Protein AF-0000000079466986 (afdb_homodimer)

Sequence (340 aa):
MTLKKHTIPTERCGDVTVFVQGDLVNHDKKAVFLTIHDLGCNHTSFHDFVEHPAMSEIKQRSVFIHVDVPGQEDNAPDLPDGFVFPAMQDLGDAMSTVLDMLDVKFVVGLGEGAGANILARFGLAHPSRVLGLILIHPTSTVAGVMETIKDKVLPLLIPSFFYPAHPRDIMTLKKHTIPTERCGDVTVFVQGDLVNHDKKAVFLTIHDLGCNHTSFHDFVEHPAMSEIKQRSVFIHVDVPGQEDNAPDLPDGFVFPAMQDLGDAMSTVLDMLDVKFVVGLGEGAGANILARFGLAHPSRVLGLILIHPTSTVAGVMETIKDKVLPLLIPSFFYPAHPRDI

pLDDT: mean 82.97, std 21.97, range [21.3, 98.69]

Organism: NCBI:txid69355

Structure (mmCIF, N/CA/C/O backbone):
data_AF-0000000079466986-model_v1
#
loop_
_entity.id
_entity.type
_entity.pdbx_description
1 polymer 'N-myc downstream regulated'
#
loop_
_atom_site.group_PDB
_atom_site.id
_atom_site.type_symbol
_atom_site.label_atom_id
_atom_site.label_alt_id
_atom_site.label_comp_id
_atom_site.label_asym_id
_atom_site.label_entity_id
_atom_site.label_seq_id
_atom_site.pdbx_PDB_ins_code
_atom_site.Cartn_x
_atom_site.Cartn_y
_atom_site.Cartn_z
_atom_site.occupancy
_atom_site.B_iso_or_equiv
_atom_site.auth_seq_id
_atom_site.auth_comp_id
_atom_site.auth_asym_id
_atom_site.auth_atom_id
_atom_site.pdbx_PDB_model_num
ATOM 1 N N . MET A 1 1 ? 14.922 21.188 7.07 1 65.5 1 MET A N 1
ATOM 2 C CA . MET A 1 1 ? 13.906 21.797 6.223 1 65.5 1 MET A CA 1
ATOM 3 C C . MET A 1 1 ? 12.703 22.234 7.047 1 65.5 1 MET A C 1
ATOM 5 O O . MET A 1 1 ? 12.367 21.609 8.047 1 65.5 1 MET A O 1
ATOM 9 N N . THR A 1 2 ? 12.219 23.406 6.742 1 84.5 2 THR A N 1
ATOM 10 C CA . THR A 1 2 ? 11.18 24.062 7.535 1 84.5 2 THR A CA 1
ATOM 11 C C . THR A 1 2 ? 9.828 23.422 7.277 1 84.5 2 THR A C 1
ATOM 13 O O . THR A 1 2 ? 9.516 23.031 6.148 1 84.5 2 THR A O 1
ATOM 16 N N . LEU A 1 3 ? 9.133 23.078 8.312 1 94.69 3 LEU A N 1
ATOM 17 C CA . LEU A 1 3 ? 7.766 22.594 8.25 1 94.69 3 LEU A CA 1
ATOM 18 C C . LEU A 1 3 ? 6.77 23.75 8.281 1 94.69 3 LEU A C 1
ATOM 20 O O . LEU A 1 3 ? 6.863 24.625 9.133 1 94.69 3 LEU A O 1
ATOM 24 N N . LYS A 1 4 ? 5.891 23.828 7.301 1 97.06 4 LYS A N 1
ATOM 25 C CA . LYS A 1 4 ? 4.805 24.812 7.305 1 97.06 4 LYS A CA 1
ATOM 26 C C . LYS A 1 4 ? 3.484 24.172 7.715 1 97.06 4 LYS A C 1
ATOM 28 O O . LYS A 1 4 ? 3.033 23.203 7.086 1 97.06 4 LYS A O 1
ATOM 33 N N . LYS A 1 5 ? 2.92 24.719 8.672 1 97.44 5 LYS A N 1
ATOM 34 C CA . LYS A 1 5 ? 1.684 24.156 9.219 1 97.44 5 LYS A CA 1
ATOM 35 C C . LYS A 1 5 ? 0.466 24.688 8.469 1 97.44 5 LYS A C 1
ATOM 37 O O . LYS A 1 5 ? 0.392 25.875 8.156 1 97.44 5 LYS A O 1
ATOM 42 N N . HIS A 1 6 ? -0.488 23.844 8.156 1 97.5 6 HIS A N 1
ATOM 43 C CA . HIS A 1 6 ? -1.804 24.156 7.609 1 97.5 6 HIS A CA 1
ATOM 44 C C . HIS A 1 6 ? -2.91 23.484 8.414 1 97.5 6 HIS A C 1
ATOM 46 O O . HIS A 1 6 ? -2.744 22.359 8.883 1 97.5 6 HIS A O 1
ATOM 52 N N . THR A 1 7 ? -3.951 24.094 8.633 1 97.38 7 THR A N 1
ATOM 53 C CA . THR A 1 7 ? -5.18 23.531 9.18 1 97.38 7 THR A CA 1
ATOM 54 C C . THR A 1 7 ? -6.277 23.5 8.125 1 97.38 7 THR A C 1
ATOM 56 O O . THR A 1 7 ? -6.688 24.547 7.613 1 97.38 7 THR A O 1
ATOM 59 N N . ILE A 1 8 ? -6.742 22.328 7.789 1 97.94 8 ILE A N 1
ATOM 60 C CA . ILE A 1 8 ? -7.645 22.125 6.66 1 97.94 8 ILE A CA 1
ATOM 61 C C . ILE A 1 8 ? -9 21.641 7.164 1 97.94 8 ILE A C 1
ATOM 63 O O . ILE A 1 8 ? -9.102 20.562 7.758 1 97.94 8 ILE A O 1
ATOM 67 N N . PRO A 1 9 ? -10.078 22.422 6.922 1 97.19 9 PRO A N 1
ATOM 68 C CA . PRO A 1 9 ? -11.406 21.938 7.297 1 97.19 9 PRO A CA 1
ATOM 69 C C . PRO A 1 9 ? -11.883 20.781 6.418 1 97.19 9 PRO A C 1
ATOM 71 O O . PRO A 1 9 ? -11.695 20.812 5.199 1 97.19 9 PRO A O 1
ATOM 74 N N . THR A 1 10 ? -12.344 19.734 6.973 1 96.62 10 THR A N 1
ATOM 75 C CA . THR A 1 10 ? -12.922 18.609 6.238 1 96.62 10 THR A CA 1
ATOM 76 C C . THR A 1 10 ? -14.375 18.375 6.648 1 96.62 10 THR A C 1
ATOM 78 O O . THR A 1 10 ? -14.805 18.844 7.707 1 96.62 10 THR A O 1
ATOM 81 N N . GLU A 1 11 ? -15.109 17.781 5.805 1 92.56 11 GLU A N 1
ATOM 82 C CA . GLU A 1 11 ? -16.547 17.641 5.988 1 92.56 11 GLU A CA 1
ATOM 83 C C . GLU A 1 11 ? -16.875 16.703 7.148 1 92.56 11 GLU A C 1
ATOM 85 O O . GLU A 1 11 ? -17.719 17.016 7.988 1 92.56 11 GLU A O 1
ATOM 90 N N . ARG A 1 12 ? -16.172 15.625 7.277 1 93.31 12 ARG A N 1
ATOM 91 C CA . ARG A 1 12 ? -16.609 14.586 8.203 1 93.31 12 ARG A CA 1
ATOM 92 C C . ARG A 1 12 ? -15.57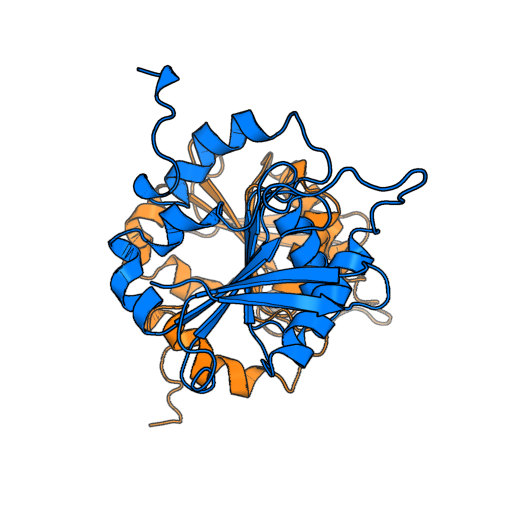8 14.375 9.312 1 93.31 12 ARG A C 1
ATOM 94 O O . ARG A 1 12 ? -15.836 13.648 10.273 1 93.31 12 ARG A O 1
ATOM 101 N N . CYS A 1 13 ? -14.43 14.984 9.258 1 94.25 13 CYS A N 1
ATOM 102 C CA . CYS A 1 13 ? -13.375 14.703 10.227 1 94.25 13 CYS A CA 1
ATOM 103 C C . CYS A 1 13 ? -12.969 15.961 10.977 1 94.25 13 CYS A C 1
ATOM 105 O O . CYS A 1 13 ? -12.008 15.953 11.75 1 94.25 13 CYS A O 1
ATOM 107 N N . GLY A 1 14 ? -13.703 17.062 10.773 1 91.94 14 GLY A N 1
ATOM 108 C CA . GLY A 1 14 ? -13.281 18.328 11.367 1 91.94 14 GLY A CA 1
ATOM 109 C C . GLY A 1 14 ? -12 18.875 10.758 1 91.94 14 GLY A C 1
ATOM 110 O O . GLY A 1 14 ? -11.695 18.609 9.594 1 91.94 14 GLY A O 1
ATOM 111 N N . ASP A 1 15 ? -11.281 19.656 11.562 1 93.94 15 ASP A N 1
ATOM 112 C CA . ASP A 1 15 ? -10.031 20.234 11.086 1 93.94 15 ASP A CA 1
ATOM 113 C C . ASP A 1 15 ? -8.906 19.188 11.109 1 93.94 15 ASP A C 1
ATOM 115 O O . ASP A 1 15 ? -8.719 18.5 12.117 1 93.94 15 ASP A O 1
ATOM 119 N N . VAL A 1 16 ? -8.234 19.109 9.984 1 96.56 16 VAL A N 1
ATOM 120 C CA . VAL A 1 16 ? -7.059 18.25 9.891 1 96.56 16 VAL A CA 1
ATOM 121 C C . VAL A 1 16 ? -5.797 19.109 9.797 1 96.56 16 VAL A C 1
ATOM 123 O O . VAL A 1 16 ? -5.695 19.969 8.93 1 96.56 16 VAL A O 1
ATOM 126 N N . THR A 1 17 ? -4.922 18.844 10.703 1 97.62 17 THR A N 1
ATOM 127 C CA . THR A 1 17 ? -3.65 19.562 10.68 1 97.62 17 THR A CA 1
ATOM 128 C C . THR A 1 17 ? -2.635 18.828 9.805 1 97.62 17 THR A C 1
ATOM 130 O O . THR A 1 17 ? -2.486 17.609 9.906 1 97.62 17 THR A O 1
ATOM 133 N N . VAL A 1 18 ? -1.977 19.562 8.898 1 98.38 18 VAL A N 1
ATOM 134 C CA . VAL A 1 18 ? -0.916 18.984 8.086 1 98.38 18 VAL A CA 1
ATOM 135 C C . VAL A 1 18 ? 0.324 19.875 8.141 1 98.38 18 VAL A C 1
ATOM 137 O O . VAL A 1 18 ? 0.22 21.078 8.367 1 98.38 18 VAL A O 1
ATOM 140 N N . PHE A 1 19 ? 1.467 19.297 8.023 1 98.44 19 PHE A N 1
ATOM 141 C CA . PHE A 1 19 ? 2.756 19.969 7.934 1 98.44 19 PHE A CA 1
ATOM 142 C C . PHE A 1 19 ? 3.43 19.672 6.598 1 98.44 19 PHE A C 1
ATOM 144 O O . PHE A 1 19 ? 3.633 18.516 6.238 1 98.44 19 PHE A O 1
ATOM 151 N N . VAL A 1 20 ? 3.723 20.703 5.875 1 98.12 20 VAL A N 1
ATOM 152 C CA . VAL A 1 20 ? 4.348 20.578 4.562 1 98.12 20 VAL A CA 1
ATOM 153 C C . VAL A 1 20 ? 5.852 20.797 4.68 1 98.12 20 VAL A C 1
ATOM 155 O O . VAL A 1 20 ? 6.293 21.797 5.242 1 98.12 20 VAL A O 1
ATOM 158 N N . GLN A 1 21 ? 6.562 19.906 4.234 1 97.38 21 GLN A N 1
ATOM 159 C CA . GLN A 1 21 ? 8.016 19.953 4.148 1 97.38 21 GLN A CA 1
ATOM 160 C C . GLN A 1 21 ? 8.484 20 2.697 1 97.38 21 GLN A C 1
ATOM 162 O O . GLN A 1 21 ? 8.32 19.031 1.96 1 97.38 21 GLN A O 1
ATOM 167 N N . GLY A 1 22 ? 9.062 21.125 2.256 1 95.69 22 GLY A N 1
ATOM 168 C CA . GLY A 1 22 ? 9.484 21.297 0.876 1 95.69 22 GLY A CA 1
ATOM 169 C C . GLY A 1 22 ? 8.742 22.422 0.167 1 95.69 22 GLY A C 1
ATOM 170 O O . GLY A 1 22 ? 7.977 23.156 0.79 1 95.69 22 GLY A O 1
ATOM 171 N N . ASP A 1 23 ? 8.984 22.594 -1.121 1 93.81 23 ASP A N 1
ATOM 172 C CA . ASP A 1 23 ? 8.453 23.703 -1.924 1 93.81 23 ASP A CA 1
ATOM 173 C C . ASP A 1 23 ? 7.145 23.297 -2.602 1 93.81 23 ASP A C 1
ATOM 175 O O . ASP A 1 23 ? 7.145 22.828 -3.742 1 93.81 23 ASP A O 1
ATOM 179 N N . LEU A 1 24 ? 6.066 23.594 -1.915 1 94.5 24 LEU A N 1
ATOM 180 C CA . LEU A 1 24 ? 4.742 23.219 -2.396 1 94.5 24 LEU A CA 1
ATOM 181 C C . LEU A 1 24 ? 4.34 24.062 -3.604 1 94.5 24 LEU A C 1
ATOM 183 O O . LEU A 1 24 ? 3.566 23.609 -4.449 1 94.5 24 LEU A O 1
ATOM 187 N N . VAL A 1 25 ? 4.844 25.219 -3.729 1 91.69 25 VAL A N 1
ATOM 188 C CA . VAL A 1 25 ? 4.504 26.141 -4.812 1 91.69 25 VAL A CA 1
ATOM 189 C C . VAL A 1 25 ? 4.938 25.531 -6.148 1 91.69 25 VAL A C 1
ATOM 191 O O . VAL A 1 25 ? 4.203 25.609 -7.137 1 91.69 25 VAL A O 1
ATOM 194 N N . ASN A 1 26 ? 6.121 24.891 -6.23 1 91.19 26 ASN A N 1
ATOM 195 C CA . ASN A 1 26 ? 6.633 24.266 -7.441 1 91.19 26 ASN A CA 1
ATOM 196 C C . ASN A 1 26 ? 6.488 22.734 -7.398 1 91.19 26 ASN A C 1
ATOM 198 O O . ASN A 1 26 ? 7.383 22.016 -7.84 1 91.19 26 ASN A O 1
ATOM 202 N N . HIS A 1 27 ? 5.379 22.297 -6.77 1 87.94 27 HIS A N 1
ATOM 203 C CA . HIS A 1 27 ? 5.223 20.859 -6.555 1 87.94 27 HIS A CA 1
ATOM 204 C C . HIS A 1 27 ? 5.012 20.125 -7.875 1 87.94 27 HIS A C 1
ATOM 206 O O . HIS A 1 27 ? 5.18 18.906 -7.941 1 87.94 27 HIS A O 1
ATOM 212 N N . ASP A 1 28 ? 4.633 20.828 -8.953 1 85 28 ASP A N 1
ATOM 213 C CA . ASP A 1 28 ? 4.34 20.203 -10.234 1 85 28 ASP A CA 1
ATOM 214 C C . ASP A 1 28 ? 5.586 19.531 -10.82 1 85 28 ASP A C 1
ATOM 216 O O . ASP A 1 28 ? 5.488 18.672 -11.703 1 85 28 ASP A O 1
ATOM 220 N N . LYS A 1 29 ? 6.75 19.906 -10.312 1 84.62 29 LYS A N 1
ATOM 221 C CA . LYS A 1 29 ? 8.016 19.359 -10.797 1 84.62 29 LYS A CA 1
ATOM 222 C C . LYS A 1 29 ? 8.625 18.406 -9.781 1 84.62 29 LYS A C 1
ATOM 224 O O . LYS A 1 29 ? 9.789 18.016 -9.914 1 84.62 29 LYS A O 1
ATOM 229 N N . LYS A 1 30 ? 7.828 18.125 -8.773 1 89.94 30 LYS A N 1
ATOM 230 C CA . LYS A 1 30 ? 8.359 17.344 -7.652 1 89.94 30 LYS A CA 1
ATOM 231 C C . LYS A 1 30 ? 7.457 16.156 -7.324 1 89.94 30 LYS A C 1
ATOM 233 O O . LYS A 1 30 ? 6.277 16.156 -7.68 1 89.94 30 LYS A O 1
ATOM 238 N N . ALA A 1 31 ? 8.109 15.219 -6.766 1 91.44 31 ALA A N 1
ATOM 239 C CA . ALA A 1 31 ? 7.305 14.148 -6.172 1 91.44 31 ALA A CA 1
ATOM 240 C C . ALA A 1 31 ? 6.66 14.609 -4.867 1 91.44 31 ALA A C 1
ATOM 242 O O . ALA A 1 31 ? 7.316 15.234 -4.027 1 91.44 31 ALA A O 1
ATOM 243 N N . VAL A 1 32 ? 5.367 14.328 -4.758 1 96.81 32 VAL A N 1
ATOM 244 C CA . VAL A 1 32 ? 4.68 14.703 -3.527 1 96.81 32 VAL A CA 1
ATOM 245 C C . VAL A 1 32 ? 4.324 13.453 -2.727 1 96.81 32 VAL A C 1
ATOM 247 O O . VAL A 1 32 ? 3.688 12.539 -3.248 1 96.81 32 VAL A O 1
ATOM 250 N N . PHE A 1 33 ? 4.793 13.43 -1.488 1 97.56 33 PHE A N 1
ATOM 251 C CA . PHE A 1 33 ? 4.512 12.336 -0.57 1 97.56 33 PHE A CA 1
ATOM 252 C C . PHE A 1 33 ? 3.479 12.75 0.47 1 97.56 33 PHE A C 1
ATOM 254 O O . PHE A 1 33 ? 3.531 13.867 0.993 1 97.56 33 PHE A O 1
ATOM 261 N N . LEU A 1 34 ? 2.543 11.891 0.703 1 98.69 34 LEU A N 1
ATOM 262 C CA . LEU A 1 34 ? 1.584 12.023 1.794 1 98.69 34 LEU A CA 1
ATOM 263 C C . LEU A 1 34 ? 1.866 11 2.889 1 98.69 34 LEU A C 1
ATOM 265 O O . LEU A 1 34 ? 1.845 9.789 2.637 1 98.69 34 LEU A O 1
ATOM 269 N N . THR A 1 35 ? 2.195 11.453 4.078 1 98.62 35 THR A N 1
ATOM 270 C CA . THR A 1 35 ? 2.525 10.523 5.152 1 98.62 35 THR A CA 1
ATOM 271 C C . THR A 1 35 ? 1.472 10.578 6.254 1 98.62 35 THR A C 1
ATOM 273 O O . THR A 1 35 ? 0.963 11.648 6.582 1 98.62 35 THR A O 1
ATOM 276 N N . ILE A 1 36 ? 1.082 9.445 6.742 1 98 36 ILE A N 1
ATOM 277 C CA . ILE A 1 36 ? 0.163 9.375 7.871 1 98 36 ILE A CA 1
ATOM 278 C C . ILE A 1 36 ? 0.719 8.422 8.93 1 98 36 ILE A C 1
ATOM 280 O O . ILE A 1 36 ? 1.086 7.281 8.617 1 98 36 ILE A O 1
ATOM 284 N N . HIS A 1 37 ? 0.797 8.867 10.141 1 95.62 37 HIS A N 1
ATOM 285 C CA . HIS A 1 37 ? 1.388 8.188 11.289 1 95.62 37 HIS A CA 1
ATOM 286 C C . HIS A 1 37 ? 0.427 7.16 11.875 1 95.62 37 HIS A C 1
ATOM 288 O O . HIS A 1 37 ? -0.75 7.125 11.508 1 95.62 37 HIS A O 1
ATOM 294 N N . ASP A 1 38 ? 0.92 6.312 12.758 1 93.75 38 ASP A N 1
ATOM 295 C CA . ASP A 1 38 ? 0.123 5.383 13.547 1 93.75 38 ASP A CA 1
ATOM 296 C C . ASP A 1 38 ? -0.555 6.094 14.719 1 93.75 38 ASP A C 1
ATOM 298 O O . ASP A 1 38 ? -0.177 7.215 15.07 1 93.75 38 ASP A O 1
ATOM 302 N N . LEU A 1 39 ? -1.586 5.418 15.312 1 87.88 39 LEU A N 1
ATOM 303 C CA . LEU A 1 39 ? -2.244 6.004 16.469 1 87.88 39 LEU A CA 1
ATOM 304 C C . LEU A 1 39 ? -1.252 6.211 17.609 1 87.88 39 LEU A C 1
ATOM 306 O O . LEU A 1 39 ? -0.389 5.363 17.859 1 87.88 39 LEU A O 1
ATOM 310 N N . GLY A 1 40 ? -1.339 7.289 18.312 1 88.12 40 GLY A N 1
ATOM 311 C CA . GLY A 1 40 ? -0.441 7.629 19.406 1 88.12 40 GLY A CA 1
ATOM 312 C C . GLY A 1 40 ? 0.796 8.383 18.953 1 88.12 40 GLY A C 1
ATOM 313 O O . GLY A 1 40 ? 1.647 8.734 19.766 1 88.12 40 GLY A O 1
ATOM 314 N N . CYS A 1 41 ? 0.956 8.531 17.703 1 92.75 41 CYS A N 1
ATOM 315 C CA . CYS A 1 41 ? 2.039 9.312 17.109 1 92.75 41 CYS A CA 1
ATOM 316 C C . CYS A 1 41 ? 1.501 10.57 16.438 1 92.75 41 CYS A C 1
ATOM 318 O O . CYS A 1 41 ? 0.411 11.039 16.781 1 92.75 41 CYS A O 1
ATOM 320 N N . ASN A 1 42 ? 2.365 11.227 15.695 1 94.69 42 ASN A N 1
ATOM 321 C CA . ASN A 1 42 ? 1.966 12.422 14.969 1 94.69 42 ASN A CA 1
ATOM 322 C C . ASN A 1 42 ? 2.881 12.68 13.773 1 94.69 42 ASN A C 1
ATOM 324 O O . ASN A 1 42 ? 3.562 11.773 13.297 1 94.69 42 ASN A O 1
ATOM 328 N N . HIS A 1 43 ? 2.885 13.906 13.266 1 96.06 43 HIS A N 1
ATOM 329 C CA . HIS A 1 43 ? 3.555 14.266 12.016 1 96.06 43 HIS A CA 1
ATOM 330 C C . HIS A 1 43 ? 5.059 14.031 12.117 1 96.06 43 HIS A C 1
ATOM 332 O O . HIS A 1 43 ? 5.754 14 11.102 1 96.06 43 HIS A O 1
ATOM 338 N N . THR A 1 44 ? 5.582 13.828 13.273 1 95 44 THR A N 1
ATOM 339 C CA . THR A 1 44 ? 7.027 13.695 13.414 1 95 44 THR A CA 1
ATOM 340 C C . THR A 1 44 ? 7.461 12.25 13.203 1 95 44 THR A C 1
ATOM 342 O O . THR A 1 44 ? 8.656 11.953 13.133 1 95 44 THR A O 1
ATOM 345 N N . SER A 1 45 ? 6.504 11.383 13.055 1 93.25 45 SER A N 1
ATOM 346 C CA . SER A 1 45 ? 6.777 9.953 12.992 1 93.25 45 SER A CA 1
ATOM 347 C C . SER A 1 45 ? 7.742 9.617 11.859 1 93.25 45 SER A C 1
ATOM 349 O O . SER A 1 45 ? 8.539 8.688 11.969 1 93.25 45 SER A O 1
ATOM 351 N N . PHE A 1 46 ? 7.691 10.406 10.766 1 94.56 46 PHE A N 1
ATOM 352 C CA . PHE A 1 46 ? 8.5 10.062 9.602 1 94.56 46 PHE A CA 1
ATOM 353 C C . PHE A 1 46 ? 9.688 11.008 9.469 1 94.56 46 PHE A C 1
ATOM 355 O O . PHE A 1 46 ? 10.352 11.039 8.43 1 94.56 46 PHE A O 1
ATOM 362 N N . HIS A 1 47 ? 9.93 11.773 10.484 1 93.81 47 HIS A N 1
ATOM 363 C CA . HIS A 1 47 ? 10.992 12.766 10.445 1 93.81 47 HIS A CA 1
ATOM 364 C C . HIS A 1 47 ? 12.352 12.117 10.211 1 93.81 47 HIS A C 1
ATOM 366 O O . HIS A 1 47 ? 13.094 12.523 9.312 1 93.81 47 HIS A O 1
ATOM 372 N N . ASP A 1 48 ? 12.695 11.117 11.031 1 91.38 48 ASP A N 1
ATOM 373 C CA . ASP A 1 48 ? 14.008 10.477 10.93 1 91.38 48 ASP A CA 1
ATOM 374 C C . ASP A 1 48 ? 14.18 9.805 9.57 1 91.38 48 ASP A C 1
ATOM 376 O O . ASP A 1 48 ? 15.266 9.828 8.992 1 91.38 48 ASP A O 1
ATOM 380 N N . PHE A 1 49 ? 13.109 9.289 9.148 1 91.31 49 PHE A N 1
ATOM 381 C CA . PHE A 1 49 ? 13.141 8.656 7.84 1 91.31 49 PHE A CA 1
ATOM 382 C C . PHE A 1 49 ? 13.453 9.68 6.754 1 91.31 49 PHE A C 1
ATOM 384 O O . PHE A 1 49 ? 14.359 9.484 5.945 1 91.31 49 PHE A O 1
ATOM 391 N N . VAL A 1 50 ? 12.734 10.734 6.695 1 93.69 50 VAL A N 1
ATOM 392 C CA . VAL A 1 50 ? 12.867 11.75 5.664 1 93.69 50 VAL A CA 1
ATOM 393 C C . VAL A 1 50 ? 14.227 12.438 5.785 1 93.69 50 VAL A C 1
ATOM 395 O O . VAL A 1 50 ? 14.844 12.789 4.777 1 93.69 50 VAL A O 1
ATOM 398 N N . GLU A 1 51 ? 14.742 12.531 6.949 1 94.56 51 GLU A N 1
ATOM 399 C CA . GLU A 1 51 ? 15.984 13.266 7.184 1 94.56 51 GLU A CA 1
ATOM 400 C C . GLU A 1 51 ? 17.188 12.344 7.082 1 94.56 51 GLU A C 1
ATOM 402 O O . GLU A 1 51 ? 18.344 12.797 7.172 1 94.56 51 GLU A O 1
ATOM 407 N N . HIS A 1 52 ? 16.969 11.109 6.977 1 92.62 52 HIS A N 1
ATOM 408 C CA . HIS A 1 52 ? 18.078 10.188 6.836 1 92.62 52 HIS A CA 1
ATOM 409 C C . HIS A 1 52 ? 18.969 10.57 5.66 1 92.62 52 HIS A C 1
ATOM 411 O O . HIS A 1 52 ? 18.469 10.953 4.598 1 92.62 52 HIS A O 1
ATOM 417 N N . PRO A 1 53 ? 20.312 10.328 5.762 1 92.25 53 PRO A N 1
ATOM 418 C CA . PRO A 1 53 ? 21.234 10.703 4.684 1 92.25 53 PRO A CA 1
ATOM 419 C C . PRO A 1 53 ? 20.906 10 3.365 1 92.25 53 PRO A C 1
ATOM 421 O O . PRO A 1 53 ? 21.062 10.594 2.295 1 92.25 53 PRO A O 1
ATOM 424 N N . ALA A 1 54 ? 20.453 8.828 3.457 1 87.56 54 ALA A N 1
ATOM 425 C CA . ALA A 1 54 ? 20.125 8.078 2.254 1 87.56 54 ALA A CA 1
ATOM 426 C C . ALA A 1 54 ? 18.969 8.734 1.497 1 87.56 54 ALA A C 1
ATOM 428 O O . ALA A 1 54 ? 18.75 8.453 0.315 1 87.56 54 ALA A O 1
ATOM 429 N N . MET A 1 55 ? 18.219 9.625 2.16 1 91.38 55 MET A N 1
ATOM 430 C CA . MET A 1 55 ? 17.047 10.25 1.565 1 91.38 55 MET A CA 1
ATOM 431 C C . MET A 1 55 ? 17.391 11.633 1.021 1 91.38 55 MET A C 1
ATOM 433 O O . MET A 1 55 ? 16.531 12.312 0.459 1 91.38 55 MET A O 1
ATOM 437 N N . SER A 1 56 ? 18.578 12.016 1.088 1 92.25 56 SER A N 1
ATOM 438 C CA . SER A 1 56 ? 18.969 13.391 0.787 1 92.25 56 SER A CA 1
ATOM 439 C C . SER A 1 56 ? 18.547 13.781 -0.626 1 92.25 56 SER A C 1
ATOM 441 O O . SER A 1 56 ? 17.953 14.844 -0.83 1 92.25 56 SER A O 1
ATOM 443 N N . GLU A 1 57 ? 18.812 12.953 -1.633 1 88.69 57 GLU A N 1
ATOM 444 C CA . GLU A 1 57 ? 18.484 13.273 -3.018 1 88.69 57 GLU A CA 1
ATOM 445 C C . GLU A 1 57 ? 16.969 13.297 -3.234 1 88.69 57 GLU A C 1
ATOM 447 O O . GLU A 1 57 ? 16.438 14.211 -3.871 1 88.69 57 GLU A O 1
ATOM 452 N N . ILE A 1 58 ? 16.312 12.391 -2.701 1 89.25 58 ILE A N 1
ATOM 453 C CA . ILE A 1 58 ? 14.859 12.297 -2.846 1 89.25 58 ILE A CA 1
ATOM 454 C C . ILE A 1 58 ? 14.195 13.484 -2.154 1 89.25 58 ILE A C 1
ATOM 456 O O . ILE A 1 58 ? 13.258 14.078 -2.691 1 89.25 58 ILE A O 1
ATOM 460 N N . LYS A 1 59 ? 14.703 13.727 -1.014 1 92.75 59 LYS A N 1
ATOM 461 C CA . LYS A 1 59 ? 14.133 14.836 -0.245 1 92.75 59 LYS A CA 1
ATOM 462 C C . LYS A 1 59 ? 14.203 16.141 -1.03 1 92.75 59 LYS A C 1
ATOM 464 O O . LYS A 1 59 ? 13.242 16.906 -1.046 1 92.75 59 LYS A O 1
ATOM 469 N N . GLN A 1 60 ? 15.273 16.359 -1.708 1 91.75 60 GLN A N 1
ATOM 470 C CA . GLN A 1 60 ? 15.484 17.594 -2.455 1 91.75 60 GLN A CA 1
ATOM 471 C C . GLN A 1 60 ? 14.516 17.688 -3.635 1 91.75 60 GLN A C 1
ATOM 473 O O . GLN A 1 60 ? 14.141 18.797 -4.051 1 91.75 60 GLN A O 1
ATOM 478 N N . ARG A 1 61 ? 14.055 16.609 -4.102 1 92.75 61 ARG A N 1
ATOM 479 C CA . ARG A 1 61 ? 13.203 16.562 -5.285 1 92.75 61 ARG A CA 1
ATOM 480 C C . ARG A 1 61 ? 11.758 16.234 -4.91 1 92.75 61 ARG A C 1
ATOM 482 O O . ARG A 1 61 ? 10.977 15.812 -5.758 1 92.75 61 ARG A O 1
ATOM 489 N N . SER A 1 62 ? 11.461 16.453 -3.682 1 95.56 62 SER A N 1
ATOM 490 C CA . SER A 1 62 ? 10.133 16.031 -3.223 1 95.56 62 SER A CA 1
ATOM 491 C C . SER A 1 62 ? 9.508 17.078 -2.309 1 95.56 62 SER A C 1
ATOM 493 O O . SER A 1 62 ? 10.203 17.984 -1.833 1 95.56 62 SER A O 1
ATOM 495 N N . VAL A 1 63 ? 8.25 16.969 -2.176 1 96.69 63 VAL A N 1
ATOM 496 C CA . VAL A 1 63 ? 7.469 17.609 -1.126 1 96.69 63 VAL A CA 1
ATOM 497 C C . VAL A 1 63 ? 6.816 16.547 -0.244 1 96.69 63 VAL A C 1
ATOM 499 O O . VAL A 1 63 ? 6.289 15.555 -0.747 1 96.69 63 VAL A O 1
ATOM 502 N N . PHE A 1 64 ? 6.93 16.734 1.036 1 97.88 64 PHE A N 1
ATOM 503 C CA . PHE A 1 64 ? 6.277 15.836 1.983 1 97.88 64 PHE A CA 1
ATOM 504 C C . PHE A 1 64 ? 5.148 16.547 2.717 1 97.88 64 PHE A C 1
ATOM 506 O O . PHE A 1 64 ? 5.355 17.625 3.287 1 97.88 64 PHE A O 1
ATOM 513 N N . ILE A 1 65 ? 3.977 15.961 2.654 1 98.56 65 ILE A N 1
ATOM 514 C CA . ILE A 1 65 ? 2.809 16.406 3.406 1 98.56 65 ILE A CA 1
ATOM 515 C C . ILE A 1 65 ? 2.533 15.438 4.551 1 98.56 65 ILE A C 1
ATOM 517 O O . ILE A 1 65 ? 2.078 14.312 4.328 1 98.56 65 ILE A O 1
ATOM 521 N N . HIS A 1 66 ? 2.844 15.859 5.758 1 98.62 66 HIS A N 1
ATOM 522 C CA . HIS A 1 66 ? 2.66 15.039 6.953 1 98.62 66 HIS A CA 1
ATOM 523 C C . HIS A 1 66 ? 1.334 15.352 7.637 1 98.62 66 HIS A C 1
ATOM 525 O O . HIS A 1 66 ? 1.121 16.484 8.102 1 98.62 66 HIS A O 1
ATOM 531 N N . VAL A 1 67 ? 0.482 14.383 7.742 1 98.62 67 VAL A N 1
ATOM 532 C CA . VAL A 1 67 ? -0.845 14.586 8.312 1 98.62 67 VAL A CA 1
ATOM 533 C C . VAL A 1 67 ? -0.835 14.195 9.797 1 98.62 67 VAL A C 1
ATOM 535 O O . VAL A 1 67 ? -0.254 13.18 10.172 1 98.62 67 VAL A O 1
ATOM 538 N N . ASP A 1 68 ? -1.443 14.992 10.633 1 97.06 68 ASP A N 1
ATOM 539 C CA . ASP A 1 68 ? -1.805 14.578 11.984 1 97.06 68 ASP A CA 1
ATOM 540 C C . ASP A 1 68 ? -3.252 14.094 12.047 1 97.06 68 ASP A C 1
ATOM 542 O O . ASP A 1 68 ? -4.176 14.852 11.742 1 97.06 68 ASP A O 1
ATOM 546 N N . VAL A 1 69 ? -3.424 12.859 12.383 1 92.75 69 VAL A N 1
ATOM 547 C CA . VAL A 1 69 ? -4.77 12.359 12.648 1 92.75 69 VAL A CA 1
ATOM 548 C C . VAL A 1 69 ? -5.418 13.18 13.758 1 92.75 69 VAL A C 1
ATOM 550 O O . VAL A 1 69 ? -4.773 13.516 14.75 1 92.75 69 VAL A O 1
ATOM 553 N N . PRO A 1 70 ? -6.727 13.508 13.625 1 90.81 70 PRO A N 1
ATOM 554 C CA . PRO A 1 70 ? -7.395 14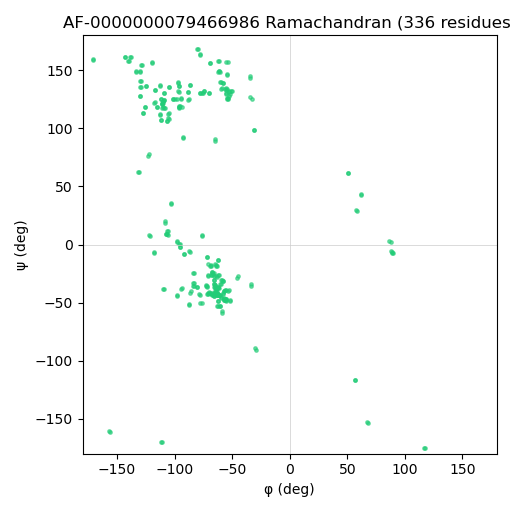.344 14.625 1 90.81 70 PRO A CA 1
ATOM 555 C C . PRO A 1 70 ? -7.191 13.836 16.047 1 90.81 70 PRO A C 1
ATOM 557 O O . PRO A 1 70 ? -7.363 12.648 16.312 1 90.81 70 PRO A O 1
ATOM 560 N N . GLY A 1 71 ? -6.836 14.758 16.906 1 88 71 GLY A N 1
ATOM 561 C CA . GLY A 1 71 ? -6.617 14.422 18.312 1 88 71 GLY A CA 1
ATOM 562 C C . GLY A 1 71 ? -5.195 13.992 18.609 1 88 71 GLY A C 1
ATOM 563 O O . GLY A 1 71 ? -4.824 13.82 19.766 1 88 71 GLY A O 1
ATOM 564 N N . GLN A 1 72 ? -4.395 13.828 17.516 1 89.31 72 GLN A N 1
ATOM 565 C CA . GLN A 1 72 ? -3.025 13.352 17.703 1 89.31 72 GLN A CA 1
ATOM 566 C C . GLN A 1 72 ? -2.02 14.484 17.5 1 89.31 72 GLN A C 1
ATOM 568 O O . GLN A 1 72 ? -0.811 14.242 17.453 1 89.31 72 GLN A O 1
ATOM 573 N N . GLU A 1 73 ? -2.453 15.727 17.375 1 90.56 73 GLU A N 1
ATOM 574 C CA . GLU A 1 73 ? -1.592 16.891 17.156 1 90.56 73 GLU A CA 1
ATOM 575 C C . GLU A 1 73 ? -0.769 17.188 18.406 1 90.56 73 GLU A C 1
ATOM 577 O O . GLU A 1 73 ? -1.128 16.781 19.516 1 90.56 73 GLU A O 1
ATOM 582 N N . ASP A 1 74 ? 0.327 17.859 18.125 1 87.69 74 ASP A N 1
ATOM 583 C CA . ASP A 1 74 ? 1.058 18.391 19.266 1 87.69 74 ASP A CA 1
ATOM 584 C C . ASP A 1 74 ? 0.146 19.234 20.156 1 87.69 74 ASP A C 1
ATOM 586 O O . ASP A 1 74 ? -0.555 20.125 19.672 1 87.69 74 ASP A O 1
ATOM 590 N N . ASN A 1 75 ? 0.13 18.859 21.453 1 84.25 75 ASN A N 1
ATOM 591 C CA . ASN A 1 75 ? -0.638 19.609 22.453 1 84.25 75 ASN A CA 1
ATOM 592 C C . ASN A 1 75 ? -2.117 19.656 22.078 1 84.25 75 ASN A C 1
ATOM 594 O O . ASN A 1 75 ? -2.773 20.688 22.297 1 84.25 75 ASN A O 1
ATOM 598 N N . ALA A 1 76 ? -2.477 18.672 21.422 1 81.56 76 ALA A N 1
ATOM 599 C CA . ALA A 1 76 ? -3.898 18.641 21.094 1 81.56 76 ALA A CA 1
ATOM 600 C C . ALA A 1 76 ? -4.758 18.812 22.344 1 81.56 76 ALA A C 1
ATOM 602 O O . ALA A 1 76 ? -4.457 18.25 23.391 1 81.56 76 ALA A O 1
ATOM 603 N N . PRO A 1 77 ? -5.707 19.719 22.203 1 78.69 77 PRO A N 1
ATOM 604 C CA . PRO A 1 77 ? -6.637 19.781 23.328 1 78.69 77 PRO A CA 1
ATOM 605 C C . PRO A 1 77 ? -7.398 18.484 23.547 1 78.69 77 PRO A C 1
ATOM 607 O O . PRO A 1 77 ? -7.441 17.625 22.656 1 78.69 77 PRO A O 1
ATOM 610 N N . ASP A 1 78 ? -7.844 18.391 24.781 1 75.56 78 ASP A N 1
ATOM 611 C CA . ASP A 1 78 ? -8.711 17.25 25.047 1 75.56 78 ASP A CA 1
ATOM 612 C C . ASP A 1 78 ? -9.898 17.234 24.078 1 75.56 78 ASP A C 1
ATOM 614 O O . ASP A 1 78 ? -10.438 18.281 23.734 1 75.56 78 ASP A O 1
ATOM 618 N N . LEU A 1 79 ? -10.094 16.062 23.562 1 74.25 79 LEU A N 1
ATOM 619 C CA . LEU A 1 79 ? -11.273 15.938 22.719 1 74.25 79 LEU A CA 1
ATOM 620 C C . LEU A 1 79 ? -12.539 16.281 23.5 1 74.25 79 LEU A C 1
ATOM 622 O O . LEU A 1 79 ? -12.648 15.969 24.688 1 74.25 79 LEU A O 1
ATOM 626 N N . PRO A 1 80 ? -13.422 17.109 22.844 1 75.25 80 PRO A N 1
ATOM 627 C CA . PRO A 1 80 ? -14.664 17.484 23.531 1 75.25 80 PRO A CA 1
ATOM 628 C C . PRO A 1 80 ? -15.469 16.266 23.984 1 75.25 80 PRO A C 1
ATOM 630 O O . PRO A 1 80 ? -15.266 15.164 23.484 1 75.25 80 PRO A O 1
ATOM 633 N N . ASP A 1 81 ? -16.281 16.516 24.969 1 78.44 81 ASP A N 1
ATOM 634 C CA . ASP A 1 81 ? -17.203 15.469 25.406 1 78.44 81 ASP A CA 1
ATOM 635 C C . ASP A 1 81 ? -18.062 14.969 24.234 1 78.44 81 ASP A C 1
ATOM 637 O O . ASP A 1 81 ? -18.578 15.773 23.453 1 78.44 81 ASP A O 1
ATOM 641 N N . GLY A 1 82 ? -18.094 13.703 24.078 1 78.75 82 GLY A N 1
ATOM 642 C CA . GLY A 1 82 ? -18.922 13.125 23.016 1 78.75 82 GLY A CA 1
ATOM 643 C C . GLY A 1 82 ? -18.203 13.023 21.688 1 78.75 82 GLY A C 1
ATOM 644 O O . GLY A 1 82 ? -18.812 12.68 20.672 1 78.75 82 GLY A O 1
ATOM 645 N N . PHE A 1 83 ? -17 13.43 21.781 1 75.5 83 PHE A N 1
ATOM 646 C CA . PHE A 1 83 ? -16.266 13.328 20.531 1 75.5 83 PHE A CA 1
ATOM 647 C C . PHE A 1 83 ? -16.312 11.906 19.984 1 75.5 83 PHE A C 1
ATOM 649 O O . PHE A 1 83 ? -16.078 10.945 20.719 1 75.5 83 PHE A O 1
ATOM 656 N N . VAL A 1 84 ? -16.781 11.906 18.703 1 81.75 84 VAL A N 1
ATOM 657 C CA . VAL A 1 84 ? -16.75 10.617 18.016 1 81.75 84 VAL A CA 1
ATOM 658 C C . VAL A 1 84 ? -15.609 10.602 17 1 81.75 84 VAL A C 1
ATOM 660 O O . VAL A 1 84 ? -15.594 11.414 16.062 1 81.75 84 VAL A O 1
ATOM 663 N N . PHE A 1 85 ? -14.625 9.773 17.266 1 86.56 85 PHE A N 1
ATOM 664 C CA . PHE A 1 85 ? -13.516 9.641 16.328 1 86.56 85 PHE A CA 1
ATOM 665 C C . PHE A 1 85 ? -14.016 9.258 14.945 1 86.56 85 PHE A C 1
ATOM 667 O O . PHE A 1 85 ? -14.883 8.398 14.805 1 86.56 85 PHE A O 1
ATOM 674 N N . PRO A 1 86 ? -13.516 9.914 13.977 1 89.5 86 PRO A N 1
ATOM 675 C CA . PRO A 1 86 ? -14 9.602 12.633 1 89.5 86 PRO A CA 1
ATOM 676 C C . PRO A 1 86 ? -13.734 8.156 12.227 1 89.5 86 PRO A C 1
ATOM 678 O O . PRO A 1 86 ? -12.742 7.562 12.656 1 89.5 86 PRO A O 1
ATOM 681 N N . ALA A 1 87 ? -14.719 7.633 11.359 1 91.69 87 ALA A N 1
ATOM 682 C CA . ALA A 1 87 ? -14.469 6.32 10.766 1 91.69 87 ALA A CA 1
ATOM 683 C C . ALA A 1 87 ? -13.219 6.344 9.891 1 91.69 87 ALA A C 1
ATOM 685 O O . ALA A 1 87 ? -12.891 7.367 9.289 1 91.69 87 ALA A O 1
ATOM 686 N N . MET A 1 88 ? -12.547 5.25 9.812 1 92.88 88 MET A N 1
ATOM 687 C CA . MET A 1 88 ? -11.32 5.148 9.031 1 92.88 88 MET A CA 1
ATOM 688 C C . MET A 1 88 ? -11.562 5.566 7.586 1 92.88 88 MET A C 1
ATOM 690 O O . MET A 1 88 ? -10.711 6.223 6.977 1 92.88 88 MET A O 1
ATOM 694 N N . GLN A 1 89 ? -12.727 5.18 7.027 1 94.94 89 GLN A N 1
ATOM 695 C CA . GLN A 1 89 ? -13.039 5.566 5.656 1 94.94 89 GLN A CA 1
ATOM 696 C C . GLN A 1 89 ? -13.203 7.078 5.535 1 94.94 89 GLN A C 1
ATOM 698 O O . GLN A 1 89 ? -12.82 7.668 4.523 1 94.94 89 GLN A O 1
ATOM 703 N N . ASP A 1 90 ? -13.797 7.73 6.57 1 95.81 90 ASP A N 1
ATOM 704 C CA . ASP A 1 90 ? -13.922 9.18 6.555 1 95.81 90 ASP A CA 1
ATOM 705 C C . ASP A 1 90 ? -12.555 9.859 6.551 1 95.81 90 ASP A C 1
ATOM 707 O O . ASP A 1 90 ? -12.344 10.852 5.859 1 95.81 90 ASP A O 1
ATOM 711 N N . LEU A 1 91 ? -11.68 9.305 7.336 1 96.25 91 LEU A N 1
ATOM 712 C CA . LEU A 1 91 ? -10.312 9.82 7.34 1 96.25 91 LEU A CA 1
ATOM 713 C C . LEU A 1 91 ? -9.656 9.641 5.98 1 96.25 91 LEU A C 1
ATOM 715 O O . LEU A 1 91 ? -8.969 10.531 5.488 1 96.25 91 LEU A O 1
ATOM 719 N N . GLY A 1 92 ? -9.844 8.469 5.332 1 97.62 92 GLY A N 1
ATOM 720 C CA . GLY A 1 92 ? -9.367 8.273 3.975 1 97.62 92 GLY A CA 1
ATOM 721 C C . GLY A 1 92 ? -9.883 9.32 3.002 1 97.62 92 GLY A C 1
ATOM 722 O O . GLY A 1 92 ? -9.109 9.891 2.23 1 97.62 92 GLY A O 1
ATOM 723 N N . ASP A 1 93 ? -11.164 9.57 3.076 1 97.56 93 ASP A N 1
ATOM 724 C CA . ASP A 1 93 ? -11.797 10.539 2.188 1 97.56 93 ASP A CA 1
ATOM 725 C C . ASP A 1 93 ? -11.289 11.953 2.459 1 97.56 93 ASP A C 1
ATOM 727 O O . ASP A 1 93 ? -11.18 12.766 1.54 1 97.56 93 ASP A O 1
ATOM 731 N N . ALA A 1 94 ? -11 12.242 3.68 1 98.31 94 ALA A N 1
ATOM 732 C CA . ALA A 1 94 ? -10.508 13.562 4.055 1 98.31 94 ALA A CA 1
ATOM 733 C C . ALA A 1 94 ? -9.18 13.875 3.369 1 98.31 94 ALA A C 1
ATOM 735 O O . ALA A 1 94 ? -8.836 15.039 3.172 1 98.31 94 ALA A O 1
ATOM 736 N N . MET A 1 95 ? -8.391 12.789 3.01 1 98.56 95 MET A N 1
ATOM 737 C CA . MET A 1 95 ? -7.109 13.016 2.342 1 98.56 95 MET A CA 1
ATOM 738 C C . MET A 1 95 ? -7.32 13.648 0.968 1 98.56 95 MET A C 1
ATOM 740 O O . MET A 1 95 ? -6.508 14.461 0.524 1 98.56 95 MET A O 1
ATOM 744 N N . SER A 1 96 ? -8.406 13.273 0.301 1 98 96 SER A N 1
ATOM 745 C CA . SER A 1 96 ? -8.719 13.922 -0.969 1 98 96 SER A CA 1
ATOM 746 C C . SER A 1 96 ? -8.969 15.414 -0.782 1 98 96 SER A C 1
ATOM 748 O O . SER A 1 96 ? -8.484 16.234 -1.571 1 98 96 SER A O 1
ATOM 750 N N . THR A 1 97 ? -9.711 15.781 0.263 1 98.38 97 THR A N 1
ATOM 751 C CA . THR A 1 97 ? -9.977 17.188 0.573 1 98.38 97 THR A CA 1
ATOM 752 C C . THR A 1 97 ? -8.68 17.922 0.896 1 98.38 97 THR A C 1
ATOM 754 O O . THR A 1 97 ? -8.469 19.047 0.44 1 98.38 97 THR A O 1
ATOM 757 N N . VAL A 1 98 ? -7.809 17.297 1.692 1 98.62 98 VAL A N 1
ATOM 758 C CA . VAL A 1 98 ? -6.52 17.875 2.043 1 98.62 98 VAL A CA 1
ATOM 759 C C . VAL A 1 98 ? -5.738 18.203 0.773 1 98.62 98 VAL A C 1
ATOM 761 O O . VAL A 1 98 ? -5.223 19.312 0.621 1 98.62 98 VAL A O 1
ATOM 764 N N . LEU A 1 99 ? -5.68 17.266 -0.127 1 98.5 99 LEU A N 1
ATOM 765 C CA . LEU A 1 99 ? -4.93 17.469 -1.363 1 98.5 99 LEU A CA 1
ATOM 766 C C . LEU A 1 99 ? -5.562 18.562 -2.217 1 98.5 99 LEU A C 1
ATOM 768 O O . LEU A 1 99 ? -4.859 19.375 -2.812 1 98.5 99 LEU A O 1
ATOM 772 N N . ASP A 1 100 ? -6.906 18.578 -2.293 1 98.38 100 ASP A N 1
ATOM 773 C CA . ASP A 1 100 ? -7.598 19.625 -3.033 1 98.38 100 ASP A CA 1
ATOM 774 C C . ASP A 1 100 ? -7.227 21 -2.5 1 98.38 100 ASP A C 1
ATOM 776 O O . ASP A 1 100 ? -6.914 21.906 -3.275 1 98.38 100 ASP A O 1
ATOM 780 N N . MET A 1 101 ? -7.238 21.141 -1.231 1 98.25 101 MET A N 1
ATOM 781 C CA . MET A 1 101 ? -6.996 22.438 -0.606 1 98.25 101 MET A CA 1
ATOM 782 C C . MET A 1 101 ? -5.555 22.875 -0.815 1 98.25 101 MET A C 1
ATOM 784 O O . MET A 1 101 ? -5.27 24.078 -0.875 1 98.25 101 MET A O 1
ATOM 788 N N . LEU A 1 102 ? -4.656 21.953 -0.997 1 97.94 102 LEU A N 1
ATOM 789 C CA . LEU A 1 102 ? -3.246 22.266 -1.21 1 97.94 102 LEU A CA 1
ATOM 790 C C . LEU A 1 102 ? -2.916 22.312 -2.697 1 97.94 102 LEU A C 1
ATOM 792 O O . LEU A 1 102 ? -1.762 22.516 -3.078 1 97.94 102 LEU A O 1
ATOM 796 N N . ASP A 1 103 ? -3.885 22.031 -3.51 1 97.5 103 ASP A N 1
ATOM 797 C CA . ASP A 1 103 ? -3.75 22.016 -4.965 1 97.5 103 ASP A CA 1
ATOM 798 C C . ASP A 1 103 ? -2.742 20.969 -5.418 1 97.5 103 ASP A C 1
ATOM 800 O O . ASP A 1 103 ? -1.853 21.266 -6.223 1 97.5 103 ASP A O 1
ATOM 804 N N . VAL A 1 104 ? -2.797 19.875 -4.863 1 97.31 104 VAL A N 1
ATOM 805 C CA . VAL A 1 104 ? -1.984 18.719 -5.234 1 97.31 104 VAL A CA 1
ATOM 806 C C . VAL A 1 104 ? -2.861 17.656 -5.902 1 97.31 104 VAL A C 1
ATOM 808 O O . VAL A 1 104 ? -3.887 17.25 -5.348 1 97.31 104 VAL A O 1
ATOM 811 N N . LYS A 1 105 ? -2.49 17.141 -7.031 1 94.75 105 LYS A N 1
ATOM 812 C CA . LYS A 1 105 ? -3.342 16.25 -7.812 1 94.75 105 LYS A CA 1
ATOM 813 C C . LYS A 1 105 ? -3.164 14.797 -7.379 1 94.75 105 LYS A C 1
ATOM 815 O O . LYS A 1 105 ? -4.148 14.086 -7.168 1 94.75 105 LYS A O 1
ATOM 820 N N . PHE A 1 106 ? -1.984 14.352 -7.316 1 94.12 106 PHE A N 1
ATOM 821 C CA . PHE A 1 106 ? -1.716 12.961 -6.965 1 94.12 106 PHE A CA 1
ATOM 822 C C . PHE A 1 106 ? -0.497 12.859 -6.059 1 94.12 106 PHE A C 1
ATOM 824 O O . PHE A 1 106 ? 0.309 13.789 -5.98 1 94.12 106 PHE A O 1
ATOM 831 N N . VAL A 1 107 ? -0.418 11.742 -5.32 1 97 107 VAL A N 1
ATOM 832 C CA . VAL A 1 107 ? 0.631 11.602 -4.316 1 97 107 VAL A CA 1
ATOM 833 C C . VAL A 1 107 ? 1.124 10.156 -4.281 1 97 107 VAL A C 1
ATOM 835 O O . VAL A 1 107 ? 0.478 9.258 -4.832 1 97 107 VAL A O 1
ATOM 838 N N . VAL A 1 108 ? 2.305 9.961 -3.717 1 96.31 108 VAL A N 1
ATOM 839 C CA . VAL A 1 108 ? 2.73 8.695 -3.123 1 96.31 108 VAL A CA 1
ATOM 840 C C . VAL A 1 108 ? 2.438 8.703 -1.625 1 96.31 108 VAL A C 1
ATOM 842 O O . VAL A 1 108 ? 2.877 9.602 -0.905 1 96.31 108 VAL A O 1
ATOM 845 N N . GLY A 1 109 ? 1.713 7.688 -1.194 1 97.75 109 GLY A N 1
ATOM 846 C CA . GLY A 1 109 ? 1.369 7.617 0.217 1 97.75 109 GLY A CA 1
ATOM 847 C C . GLY A 1 109 ? 2.301 6.73 1.016 1 97.75 109 GLY A C 1
ATOM 848 O O . GLY A 1 109 ? 2.701 5.66 0.548 1 97.75 109 GLY A O 1
ATOM 849 N N . LEU A 1 110 ? 2.631 7.148 2.152 1 97.94 110 LEU A N 1
ATOM 850 C CA . LEU A 1 110 ? 3.387 6.395 3.148 1 97.94 110 LEU A CA 1
ATOM 851 C C . LEU A 1 110 ? 2.66 6.387 4.488 1 97.94 110 LEU A C 1
ATOM 853 O O . LEU A 1 110 ? 2.512 7.434 5.125 1 97.94 110 LEU A O 1
ATOM 857 N N . GLY A 1 111 ? 2.219 5.203 4.871 1 97.25 111 GLY A N 1
ATOM 858 C CA . GLY A 1 111 ? 1.458 5.105 6.109 1 97.25 111 GLY A CA 1
ATOM 859 C C . GLY A 1 111 ? 1.91 3.963 7 1 97.25 111 GLY A C 1
ATOM 860 O O . GLY A 1 111 ? 2.352 2.922 6.508 1 97.25 111 GLY A O 1
ATOM 861 N N . GLU A 1 112 ? 1.7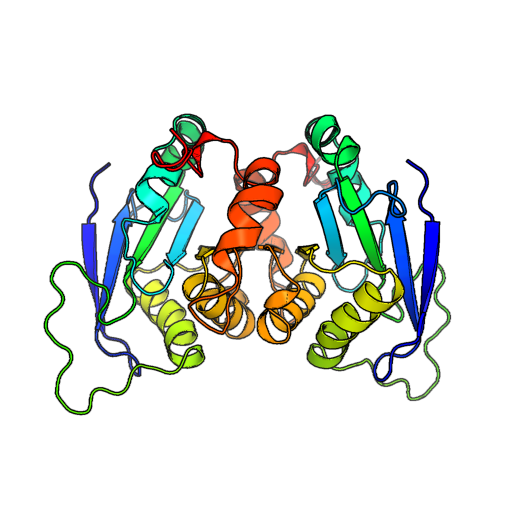81 4.145 8.273 1 94.56 112 GLU A N 1
ATOM 862 C CA . GLU A 1 112 ? 2.105 3.123 9.266 1 94.56 112 GLU A CA 1
ATOM 863 C C . GLU A 1 112 ? 0.917 2.854 10.188 1 94.56 112 GLU A C 1
ATOM 865 O O . GLU A 1 112 ? 0.279 3.787 10.68 1 94.56 112 GLU A O 1
ATOM 870 N N . GLY A 1 113 ? 0.65 1.535 10.461 1 93.25 113 GLY A N 1
ATOM 871 C CA . GLY A 1 113 ? -0.428 1.176 11.367 1 93.25 113 GLY A CA 1
ATOM 872 C C . GLY A 1 113 ? -1.772 1.741 10.953 1 93.25 113 GLY A C 1
ATOM 873 O O . GLY A 1 113 ? -2.26 1.45 9.859 1 93.25 113 GLY A O 1
ATOM 874 N N . ALA A 1 114 ? -2.338 2.609 11.781 1 92.31 114 ALA A N 1
ATOM 875 C CA . ALA A 1 114 ? -3.598 3.275 11.461 1 92.31 114 ALA A CA 1
ATOM 876 C C . ALA A 1 114 ? -3.457 4.137 10.203 1 92.31 114 ALA A C 1
ATOM 878 O O . ALA A 1 114 ? -4.387 4.234 9.406 1 92.31 114 ALA A O 1
ATOM 879 N N . GLY A 1 115 ? -2.293 4.746 10.094 1 97.06 115 GLY A N 1
ATOM 880 C CA . GLY A 1 115 ? -2.043 5.523 8.891 1 97.06 115 GLY A CA 1
ATOM 881 C C . GLY A 1 115 ? -2.029 4.688 7.629 1 97.06 115 GLY A C 1
ATOM 882 O O . GLY A 1 115 ? -2.498 5.129 6.578 1 97.06 115 GLY A O 1
ATOM 883 N N . ALA A 1 116 ? -1.491 3.494 7.73 1 97.19 116 ALA A N 1
ATOM 884 C CA . ALA A 1 116 ? -1.521 2.562 6.605 1 97.19 116 ALA A CA 1
ATOM 885 C C . ALA A 1 116 ? -2.955 2.184 6.246 1 97.19 116 ALA A C 1
ATOM 887 O O . ALA A 1 116 ? -3.314 2.135 5.066 1 97.19 116 ALA A O 1
ATOM 888 N N . ASN A 1 117 ? -3.766 1.911 7.258 1 95.31 117 ASN A N 1
ATOM 889 C CA . ASN A 1 117 ? -5.176 1.6 7.051 1 95.31 117 ASN A CA 1
ATOM 890 C C . ASN A 1 117 ? -5.906 2.746 6.359 1 95.31 117 ASN A C 1
ATOM 892 O O . ASN A 1 117 ? -6.656 2.527 5.406 1 95.31 117 ASN A O 1
ATOM 896 N N . ILE A 1 118 ? -5.668 3.955 6.824 1 96.56 118 ILE A N 1
ATOM 897 C CA . ILE A 1 118 ? -6.289 5.152 6.266 1 96.56 118 ILE A CA 1
ATOM 898 C C . ILE A 1 118 ? -5.891 5.301 4.797 1 96.56 118 ILE A C 1
ATOM 900 O O . ILE A 1 118 ? -6.742 5.531 3.938 1 96.56 118 ILE A O 1
ATOM 904 N N . LEU A 1 119 ? -4.648 5.09 4.496 1 98.06 119 LEU A N 1
ATOM 905 C CA . LEU A 1 119 ? -4.156 5.289 3.137 1 98.06 119 LEU A CA 1
ATOM 906 C C . LEU A 1 119 ? -4.648 4.18 2.213 1 98.06 119 LEU A C 1
ATOM 908 O O . LEU A 1 119 ? -4.902 4.418 1.03 1 98.06 119 LEU A O 1
ATOM 912 N N . ALA A 1 120 ? -4.762 2.943 2.738 1 97 120 ALA A N 1
ATOM 913 C CA . ALA A 1 120 ? -5.355 1.888 1.924 1 97 120 ALA A CA 1
ATOM 914 C C . ALA A 1 120 ? -6.766 2.27 1.477 1 97 120 ALA A C 1
ATOM 916 O O . ALA A 1 120 ? -7.117 2.105 0.306 1 97 120 ALA A O 1
ATOM 917 N N . ARG A 1 121 ? -7.52 2.832 2.379 1 95.94 121 ARG A N 1
ATOM 918 C CA . ARG A 1 121 ? -8.891 3.236 2.07 1 95.94 121 ARG A CA 1
ATOM 919 C C . ARG A 1 121 ? -8.906 4.434 1.123 1 95.94 121 ARG A C 1
ATOM 921 O O . ARG A 1 121 ? -9.727 4.492 0.207 1 95.94 121 ARG A O 1
ATOM 928 N N . PHE A 1 122 ? -8 5.352 1.4 1 97.56 122 PHE A N 1
ATOM 929 C CA . PHE A 1 122 ? -7.844 6.48 0.494 1 97.56 122 PHE A CA 1
ATOM 930 C C . PHE A 1 122 ? -7.562 6.004 -0.926 1 97.56 122 PHE A C 1
ATOM 932 O O . PHE A 1 122 ? -8.211 6.445 -1.875 1 97.56 122 PHE A O 1
ATOM 939 N N . GLY A 1 123 ? -6.641 5.059 -1.104 1 97.31 123 GLY A N 1
ATOM 940 C CA . GLY A 1 123 ? -6.27 4.555 -2.416 1 97.31 123 GLY A CA 1
ATOM 941 C C . GLY A 1 123 ? -7.398 3.824 -3.119 1 97.31 123 GLY A C 1
ATOM 942 O O . GLY A 1 123 ? -7.543 3.922 -4.34 1 97.31 123 GLY A O 1
ATOM 943 N N . LEU A 1 124 ? -8.141 3.115 -2.371 1 95.25 124 LEU A N 1
ATOM 944 C CA . LEU A 1 124 ? -9.266 2.383 -2.949 1 95.25 124 LEU A CA 1
ATOM 945 C C . LEU A 1 124 ? -10.383 3.334 -3.357 1 95.25 124 LEU A C 1
ATOM 947 O O . LEU A 1 124 ? -11.016 3.143 -4.398 1 95.25 124 LEU A O 1
ATOM 951 N N . ALA A 1 125 ? -10.609 4.371 -2.609 1 95.5 125 ALA A N 1
ATOM 952 C CA . ALA A 1 125 ? -11.719 5.293 -2.844 1 95.5 125 ALA A CA 1
ATOM 953 C C . ALA A 1 125 ? -11.352 6.336 -3.896 1 95.5 125 ALA A C 1
ATOM 955 O O . ALA A 1 125 ? -12.219 6.812 -4.633 1 95.5 125 ALA A O 1
ATOM 956 N N . HIS A 1 126 ? -10.109 6.711 -3.92 1 95.56 126 HIS A N 1
ATOM 957 C CA . HIS A 1 126 ? -9.641 7.77 -4.805 1 95.56 126 HIS A CA 1
ATOM 958 C C . HIS A 1 126 ? -8.383 7.344 -5.559 1 95.56 126 HIS A C 1
ATOM 960 O O . HIS A 1 126 ? -7.34 7.996 -5.457 1 95.56 126 HIS A O 1
ATOM 966 N N . PRO A 1 127 ? -8.461 6.344 -6.363 1 94.12 127 PRO A N 1
ATOM 967 C CA . PRO A 1 127 ? -7.27 5.781 -7.004 1 94.12 127 PRO A CA 1
ATOM 968 C C . PRO A 1 127 ? -6.578 6.773 -7.934 1 94.12 127 PRO A C 1
ATOM 970 O O . PRO A 1 127 ? -5.359 6.719 -8.109 1 94.12 127 PRO A O 1
ATOM 973 N N . SER A 1 128 ? -7.324 7.707 -8.492 1 91.81 128 SER A N 1
ATOM 974 C CA . SER A 1 128 ? -6.742 8.664 -9.43 1 91.81 128 SER A CA 1
ATOM 975 C C . SER A 1 128 ? -5.848 9.664 -8.703 1 91.81 128 SER A C 1
ATOM 977 O O . SER A 1 128 ? -5.086 10.398 -9.336 1 91.81 128 SER A O 1
ATOM 979 N N . ARG A 1 129 ? -5.906 9.672 -7.371 1 96 129 ARG A N 1
ATOM 980 C CA . ARG A 1 129 ? -5.105 10.594 -6.582 1 96 129 ARG A CA 1
ATOM 981 C C . ARG A 1 129 ? -3.812 9.938 -6.113 1 96 129 ARG A C 1
ATOM 983 O O . ARG A 1 129 ? -3.014 10.562 -5.41 1 96 129 ARG A O 1
ATOM 990 N N . VAL A 1 130 ? -3.662 8.68 -6.523 1 96.25 130 VAL A N 1
ATOM 991 C CA . VAL A 1 130 ? -2.588 7.902 -5.906 1 96.25 130 VAL A CA 1
ATOM 992 C C . VAL A 1 130 ? -1.681 7.324 -6.988 1 96.25 130 VAL A C 1
ATOM 994 O O . VAL A 1 130 ? -2.125 6.531 -7.824 1 96.25 130 VAL A O 1
ATOM 997 N N . LEU A 1 131 ? -0.399 7.73 -6.945 1 91.88 131 LEU A N 1
ATOM 998 C CA . LEU A 1 131 ? 0.605 7.121 -7.812 1 91.88 131 LEU A CA 1
ATOM 999 C C . LEU A 1 131 ? 1.084 5.793 -7.238 1 91.88 131 LEU A C 1
ATOM 1001 O O . LEU A 1 131 ? 1.392 4.863 -7.984 1 91.88 131 LEU A O 1
ATOM 1005 N N . GLY A 1 132 ? 1.191 5.723 -5.945 1 95.31 132 GLY A N 1
ATOM 1006 C CA . GLY A 1 132 ? 1.599 4.543 -5.207 1 95.31 132 GLY A CA 1
ATOM 1007 C C . GLY A 1 132 ? 1.423 4.688 -3.705 1 95.31 132 GLY A C 1
ATOM 1008 O O . GLY A 1 132 ? 1.291 5.801 -3.195 1 95.31 132 GLY A O 1
ATOM 1009 N N . LEU A 1 133 ? 1.36 3.52 -3.051 1 96.5 133 LEU A N 1
ATOM 1010 C CA . LEU A 1 133 ? 1.267 3.49 -1.596 1 96.5 133 LEU A CA 1
ATOM 1011 C C . LEU A 1 133 ? 2.311 2.551 -1.003 1 96.5 133 LEU A C 1
ATOM 1013 O O . LEU A 1 133 ? 2.555 1.467 -1.538 1 96.5 133 LEU A O 1
ATOM 1017 N N . ILE A 1 134 ? 2.932 3.004 0.008 1 95.5 134 ILE A N 1
ATOM 1018 C CA . ILE A 1 134 ? 3.75 2.184 0.895 1 95.5 134 ILE A CA 1
ATOM 1019 C C . ILE A 1 134 ? 3.086 2.088 2.268 1 95.5 134 ILE A C 1
ATOM 1021 O O . ILE A 1 134 ? 3.025 3.074 3.004 1 95.5 134 ILE A O 1
ATOM 1025 N N . LEU A 1 135 ? 2.561 0.947 2.521 1 95.81 135 LEU A N 1
ATOM 1026 C CA . LEU A 1 135 ? 1.798 0.702 3.74 1 95.81 135 LEU A CA 1
ATOM 1027 C C . LEU A 1 135 ? 2.555 -0.235 4.676 1 95.81 135 LEU A C 1
ATOM 1029 O O . LEU A 1 135 ? 2.873 -1.366 4.305 1 95.81 135 LEU A O 1
ATOM 1033 N N . ILE A 1 136 ? 2.773 0.317 5.852 1 92.81 136 ILE A N 1
ATOM 1034 C CA . ILE A 1 136 ? 3.604 -0.436 6.785 1 92.81 136 ILE A CA 1
ATOM 1035 C C . ILE A 1 136 ? 2.75 -0.926 7.953 1 92.81 136 ILE A C 1
ATOM 1037 O O . ILE A 1 136 ? 2.125 -0.125 8.656 1 92.81 136 ILE A O 1
ATOM 1041 N N . HIS A 1 137 ? 2.723 -2.279 8.133 1 87.94 137 HIS A N 1
ATOM 1042 C CA . HIS A 1 137 ? 2.008 -2.914 9.234 1 87.94 137 HIS A CA 1
ATOM 1043 C C . HIS A 1 137 ? 0.573 -2.402 9.328 1 87.94 137 HIS A C 1
ATOM 1045 O O . HIS A 1 137 ? 0.19 -1.792 10.328 1 87.94 137 HIS A O 1
ATOM 1051 N N . PRO A 1 138 ? -0.086 -2.707 8.203 1 82.94 138 PRO A N 1
ATOM 1052 C CA . PRO A 1 138 ? -1.464 -2.217 8.281 1 82.94 138 PRO A CA 1
ATOM 1053 C C . PRO A 1 138 ? -2.275 -2.908 9.375 1 82.94 138 PRO A C 1
ATOM 1055 O O . PRO A 1 138 ? -2.23 -4.137 9.5 1 82.94 138 PRO A O 1
ATOM 1058 N N . THR A 1 139 ? -2.258 -2.352 10.633 1 67.19 139 THR A N 1
ATOM 1059 C CA . THR A 1 139 ? -2.947 -2.979 11.75 1 67.19 139 THR A CA 1
ATOM 1060 C C . THR A 1 139 ? -4.328 -2.359 11.953 1 67.19 139 THR A C 1
ATOM 1062 O O . THR A 1 139 ? -4.547 -1.197 11.609 1 67.19 139 THR A O 1
ATOM 1065 N N . SER A 1 140 ? -5.406 -3.211 11.812 1 53.97 140 SER A N 1
ATOM 1066 C CA . SER A 1 140 ? -6.609 -2.609 12.375 1 5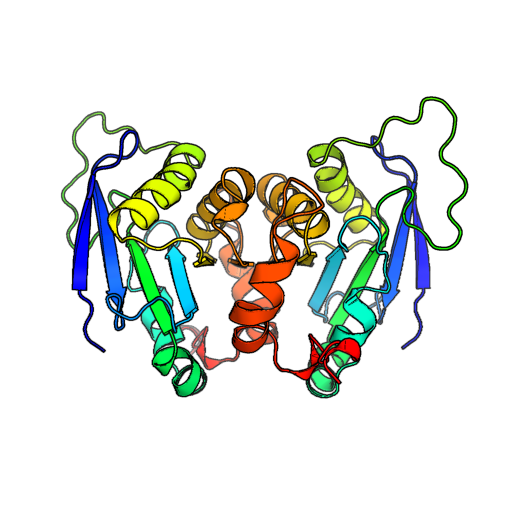3.97 140 SER A CA 1
ATOM 1067 C C . SER A 1 140 ? -6.43 -2.275 13.852 1 53.97 140 SER A C 1
ATOM 1069 O O . SER A 1 140 ? -7.016 -1.315 14.352 1 53.97 140 SER A O 1
ATOM 1071 N N . THR A 1 141 ? -6.059 -3.375 14.727 1 46.16 141 THR A N 1
ATOM 1072 C CA . THR A 1 141 ? -6.137 -3.234 16.172 1 46.16 141 THR A CA 1
ATOM 1073 C C . THR A 1 141 ? -4.773 -2.863 16.75 1 46.16 141 THR A C 1
ATOM 1075 O O . THR A 1 141 ? -3.736 -3.201 16.172 1 46.16 141 THR A O 1
ATOM 1078 N N . VAL A 1 142 ? -4.535 -1.794 17.672 1 38.38 142 VAL A N 1
ATOM 1079 C CA . VAL A 1 142 ? -3.406 -1.208 18.391 1 38.38 142 VAL A CA 1
ATOM 1080 C C . VAL A 1 142 ? -2.354 -2.281 18.656 1 38.38 142 VAL A C 1
ATOM 1082 O O . VAL A 1 142 ? -1.171 -2.088 18.375 1 38.38 142 VAL A O 1
ATOM 1085 N N . ALA A 1 143 ? -2.342 -3.086 19.859 1 36.06 143 ALA A N 1
ATOM 1086 C CA . ALA A 1 143 ? -1.356 -3.529 20.844 1 36.06 143 ALA A CA 1
ATOM 1087 C C . ALA A 1 143 ? -0.49 -4.652 20.281 1 36.06 143 ALA A C 1
ATOM 1089 O O . ALA A 1 143 ? 0.699 -4.746 20.594 1 36.06 143 ALA A O 1
ATOM 1090 N N . GLY A 1 144 ? -0.916 -5.723 19.703 1 38.31 144 GLY A N 1
ATOM 1091 C CA . GLY A 1 144 ? -0.163 -6.969 19.688 1 38.31 144 GLY A CA 1
ATOM 1092 C C . GLY A 1 144 ? 0.83 -7.035 18.531 1 38.31 144 GLY A C 1
ATOM 1093 O O . GLY A 1 144 ? 1.673 -7.934 18.484 1 38.31 144 GLY A O 1
ATOM 1094 N N . VAL A 1 145 ? 0.668 -6.699 17.406 1 39.19 145 VAL A N 1
ATOM 1095 C CA . VAL A 1 145 ? 1.424 -6.953 16.188 1 39.19 145 VAL A CA 1
ATOM 1096 C C . VAL A 1 145 ? 2.764 -6.227 16.25 1 39.19 145 VAL A C 1
ATOM 1098 O O . VAL A 1 145 ? 3.662 -6.496 15.445 1 39.19 145 VAL A O 1
ATOM 1101 N N . MET A 1 146 ? 3.096 -5.285 16.984 1 41.31 146 MET A N 1
ATOM 1102 C CA . MET A 1 146 ? 4.289 -4.449 16.953 1 41.31 146 MET A CA 1
ATOM 1103 C C . MET A 1 146 ? 5.543 -5.277 17.219 1 41.31 146 MET A C 1
ATOM 1105 O O . MET A 1 146 ? 6.594 -5.027 16.625 1 41.31 146 MET A O 1
ATOM 1109 N N . GLU A 1 147 ? 5.457 -6.234 18.094 1 41.09 147 GLU A N 1
ATOM 1110 C CA . GLU A 1 147 ? 6.664 -6.957 18.484 1 41.09 147 GLU A CA 1
ATOM 1111 C C . GLU A 1 147 ? 7.242 -7.75 17.312 1 41.09 147 GLU A C 1
ATOM 1113 O O . GLU A 1 147 ? 8.461 -7.785 17.125 1 41.09 147 GLU A O 1
ATOM 1118 N N . THR A 1 148 ? 6.469 -8.383 16.562 1 38.06 148 THR A N 1
ATOM 1119 C CA . THR A 1 148 ? 6.945 -9.273 15.523 1 38.06 148 THR A CA 1
ATOM 1120 C C . THR A 1 148 ? 7.543 -8.484 14.359 1 38.06 148 THR A C 1
ATOM 1122 O O . THR A 1 148 ? 8.523 -8.906 13.75 1 38.06 148 THR A O 1
ATOM 1125 N N . ILE A 1 149 ? 7.066 -7.488 13.898 1 41.22 149 ILE A N 1
ATOM 1126 C CA . ILE A 1 149 ? 7.5 -6.695 12.75 1 41.22 149 ILE A CA 1
ATOM 1127 C C . ILE A 1 149 ? 8.891 -6.125 13.016 1 41.22 149 ILE A C 1
ATOM 1129 O O . ILE A 1 149 ? 9.758 -6.145 12.133 1 41.22 149 ILE A O 1
ATOM 1133 N N . LYS A 1 150 ? 9.18 -5.512 14.125 1 45.62 150 LYS A N 1
ATOM 1134 C CA . LYS A 1 150 ? 10.469 -4.906 14.422 1 45.62 150 LYS A CA 1
ATOM 1135 C C . LYS A 1 150 ? 11.609 -5.902 14.219 1 45.62 150 LYS A C 1
ATOM 1137 O O . LYS A 1 150 ? 12.68 -5.543 13.719 1 45.62 150 LYS A O 1
ATOM 1142 N N . ASP A 1 151 ? 11.336 -7.051 14.602 1 44.41 151 ASP A N 1
ATOM 1143 C CA . ASP A 1 151 ? 12.469 -7.969 14.648 1 44.41 151 ASP A CA 1
ATOM 1144 C C . ASP A 1 151 ? 12.727 -8.594 13.273 1 44.41 151 ASP A C 1
ATOM 1146 O O . ASP A 1 151 ? 13.875 -8.875 12.922 1 44.41 151 ASP A O 1
ATOM 1150 N N . LYS A 1 152 ? 11.688 -8.859 12.523 1 42.19 152 LYS A N 1
ATOM 1151 C CA . LYS A 1 152 ? 11.93 -9.727 11.375 1 42.19 152 LYS A CA 1
ATOM 1152 C C . LYS A 1 152 ? 11.852 -8.953 10.062 1 42.19 152 LYS A C 1
ATOM 1154 O O . LYS A 1 152 ? 12.539 -9.281 9.102 1 42.19 152 LYS A O 1
ATOM 1159 N N . VAL A 1 153 ? 10.969 -8.039 9.93 1 42.66 153 VAL A N 1
ATOM 1160 C CA . VAL A 1 153 ? 10.656 -7.461 8.625 1 42.66 153 VAL A CA 1
ATOM 1161 C C . VAL A 1 153 ? 11.406 -6.145 8.445 1 42.66 153 VAL A C 1
ATOM 1163 O O . VAL A 1 153 ? 11.961 -5.879 7.379 1 42.66 153 VAL A O 1
ATOM 1166 N N . LEU A 1 154 ? 11.398 -5.305 9.508 1 46.34 154 LEU A N 1
ATOM 1167 C CA . LEU A 1 154 ? 11.984 -3.977 9.383 1 46.34 154 LEU A CA 1
ATOM 1168 C C . LEU A 1 154 ? 13.398 -4.055 8.82 1 46.34 154 LEU A C 1
ATOM 1170 O O . LEU A 1 154 ? 13.758 -3.293 7.918 1 46.34 154 LEU A O 1
ATOM 1174 N N . PRO A 1 155 ? 14.148 -4.957 9.422 1 45.44 155 PRO A N 1
ATOM 1175 C CA . PRO A 1 155 ? 15.523 -4.957 8.898 1 45.44 155 PRO A CA 1
ATOM 1176 C C . PRO A 1 155 ? 15.578 -5.254 7.398 1 45.44 155 PRO A C 1
ATOM 1178 O O . PRO A 1 155 ? 16.562 -4.895 6.734 1 45.44 155 PRO A O 1
ATOM 1181 N N . LEU A 1 156 ? 14.672 -5.996 6.953 1 43.78 156 LEU A N 1
ATOM 1182 C CA . LEU A 1 156 ? 14.711 -6.414 5.559 1 43.78 156 LEU A CA 1
ATOM 1183 C C . LEU A 1 156 ? 14.227 -5.297 4.641 1 43.78 156 LEU A C 1
ATOM 1185 O O . LEU A 1 156 ? 14.648 -5.211 3.484 1 43.78 156 LEU A O 1
ATOM 1189 N N . LEU A 1 157 ? 13.242 -4.727 5.051 1 44.44 157 LEU A N 1
ATOM 1190 C CA . LEU A 1 157 ? 12.594 -3.805 4.125 1 44.44 157 LEU A CA 1
ATOM 1191 C C . LEU A 1 157 ? 13.102 -2.381 4.324 1 44.44 157 LEU A C 1
ATOM 1193 O O . LEU A 1 157 ? 13.078 -1.572 3.395 1 44.44 157 LEU A O 1
ATOM 1197 N N . ILE A 1 158 ? 13.391 -1.905 5.699 1 43.22 158 ILE A N 1
ATOM 1198 C CA . ILE A 1 158 ? 13.859 -0.553 5.977 1 43.22 158 ILE A CA 1
ATOM 1199 C C . ILE A 1 158 ? 15.344 -0.589 6.336 1 43.22 158 ILE A C 1
ATOM 1201 O O . ILE A 1 158 ? 15.758 -1.361 7.203 1 43.22 158 ILE A O 1
ATOM 1205 N N . PRO A 1 159 ? 16.312 -0.136 5.539 1 38.84 159 PRO A N 1
ATOM 1206 C CA . PRO A 1 159 ? 17.672 -0.025 6.086 1 38.84 159 PRO A CA 1
ATOM 1207 C C . PRO A 1 159 ? 17.672 0.362 7.562 1 38.84 159 PRO A C 1
ATOM 1209 O O . PRO A 1 159 ? 16.734 0.993 8.047 1 38.84 159 PRO A O 1
ATOM 1212 N N . SER A 1 160 ? 18.703 -0.216 8.375 1 37.88 160 SER A N 1
ATOM 1213 C CA . SER A 1 160 ? 18.922 -0.036 9.805 1 37.88 160 SER A CA 1
ATOM 1214 C C . SER A 1 160 ? 18.531 1.371 10.25 1 37.88 160 SER A C 1
ATOM 1216 O O . SER A 1 160 ? 18.281 1.605 11.43 1 37.88 160 SER A O 1
ATOM 1218 N N . PHE A 1 161 ? 18.75 2.268 9.453 1 33.06 161 PHE A N 1
ATOM 1219 C CA . PHE A 1 161 ? 18.578 3.662 9.844 1 33.06 161 PHE A CA 1
ATOM 1220 C C . PHE A 1 161 ? 17.109 3.969 10.125 1 33.06 161 PHE A C 1
ATOM 1222 O O . PHE A 1 161 ? 16.797 4.953 10.797 1 33.06 161 PHE A O 1
ATOM 1229 N N . PHE A 1 162 ? 16.203 3.26 9.578 1 35.59 162 PHE A N 1
ATOM 1230 C CA . PHE A 1 162 ? 14.789 3.594 9.773 1 35.59 162 PHE A CA 1
ATOM 1231 C C . PHE A 1 162 ? 14.273 3.006 11.086 1 35.59 162 PHE A C 1
ATOM 1233 O O . PHE A 1 162 ? 13.188 3.359 11.539 1 35.59 162 PHE A O 1
ATOM 1240 N N . TYR A 1 163 ? 14.844 1.939 11.664 1 35.16 163 TYR A N 1
ATOM 1241 C CA . TYR A 1 163 ? 14.5 1.432 12.992 1 35.16 163 TYR A CA 1
ATOM 1242 C C . TYR A 1 163 ? 15.734 1.377 13.883 1 35.16 163 TYR A C 1
ATOM 1244 O O . TYR A 1 163 ? 16.516 0.43 13.812 1 35.16 163 TYR A O 1
ATOM 1252 N N . PRO A 1 164 ? 16.234 2.518 14.422 1 31.91 164 PRO A N 1
ATOM 1253 C CA . PRO A 1 164 ? 17.344 2.355 15.359 1 31.91 164 PRO A CA 1
ATOM 1254 C C . PRO A 1 164 ? 17.031 1.352 16.469 1 31.91 164 PRO A C 1
ATOM 1256 O O . PRO A 1 164 ? 15.867 1.133 16.797 1 31.91 164 PRO A O 1
ATOM 1259 N N . ALA A 1 165 ? 17.953 0.404 16.656 1 33.5 165 ALA A N 1
ATOM 1260 C CA . ALA A 1 165 ? 17.922 -0.462 17.828 1 33.5 165 ALA A CA 1
ATOM 1261 C C . ALA A 1 165 ? 17.328 0.263 19.031 1 33.5 165 ALA A C 1
ATOM 1263 O O . ALA A 1 165 ? 17.609 1.438 19.266 1 33.5 165 ALA A O 1
ATOM 1264 N N . HIS A 1 166 ? 16.094 0.055 19.297 1 31.31 166 HIS A N 1
ATOM 1265 C CA . HIS A 1 166 ? 15.711 0.575 20.609 1 31.31 166 HIS A CA 1
ATOM 1266 C C . HIS A 1 166 ? 16.875 0.471 21.594 1 31.31 166 HIS A C 1
ATOM 1268 O O . HIS A 1 166 ? 17.609 -0.51 21.578 1 31.31 166 HIS A O 1
ATOM 1274 N N . PRO A 1 167 ? 17.25 1.536 22.203 1 29.28 167 PRO A N 1
ATOM 1275 C CA . PRO A 1 167 ? 18.25 1.515 23.281 1 29.28 167 PRO A CA 1
ATOM 1276 C C . PRO A 1 167 ? 18 0.396 24.281 1 29.28 167 PRO A C 1
ATOM 1278 O O . PRO A 1 167 ? 18.859 0.117 25.125 1 29.28 167 PRO A O 1
ATOM 1281 N N . ARG A 1 168 ? 16.828 -0.046 24.469 1 29.09 168 ARG A N 1
ATOM 1282 C CA . ARG A 1 168 ? 16.859 -0.928 25.625 1 29.09 168 ARG A CA 1
ATOM 1283 C C . ARG A 1 168 ? 17.703 -2.17 25.344 1 29.09 168 ARG A C 1
ATOM 1285 O O . ARG A 1 168 ? 17.875 -3.014 26.219 1 29.09 168 ARG A O 1
ATOM 1292 N N . ASP A 1 169 ? 17.75 -2.514 24.031 1 24.86 169 ASP A N 1
ATOM 1293 C CA . ASP A 1 169 ? 18.578 -3.711 23.953 1 24.86 169 ASP A CA 1
ATOM 1294 C C . ASP A 1 169 ? 20.047 -3.363 24.094 1 24.86 169 ASP A C 1
ATOM 1296 O O . ASP A 1 169 ? 20.922 -4.176 23.766 1 24.86 169 ASP A O 1
ATOM 1300 N N . ILE A 1 170 ? 20.281 -2.072 24.406 1 21.53 170 ILE A N 1
ATOM 1301 C CA . ILE A 1 170 ? 21.594 -2.076 25.062 1 21.53 170 ILE A CA 1
ATOM 1302 C C . ILE A 1 170 ? 21.422 -2.52 26.516 1 21.53 170 ILE A C 1
ATOM 1304 O O . ILE A 1 170 ? 20.5 -2.088 27.203 1 21.53 170 ILE A O 1
ATOM 1308 N N . MET B 1 1 ? 16.688 -18.094 -11.18 1 65.62 1 MET B N 1
ATOM 1309 C CA . MET B 1 1 ? 16.078 -18.891 -10.117 1 65.62 1 MET B CA 1
ATOM 1310 C C . MET B 1 1 ? 14.82 -19.594 -10.617 1 65.62 1 MET B C 1
ATOM 1312 O O . MET B 1 1 ? 14.117 -19.062 -11.492 1 65.62 1 MET B O 1
ATOM 1316 N N . THR B 1 2 ? 14.656 -20.844 -10.227 1 84.62 2 THR B N 1
ATOM 1317 C CA . THR B 1 2 ? 13.609 -21.703 -10.742 1 84.62 2 THR B CA 1
ATOM 1318 C C . THR B 1 2 ? 12.258 -21.344 -10.133 1 84.62 2 THR B C 1
ATOM 1320 O O . THR B 1 2 ? 12.172 -21 -8.953 1 84.62 2 THR B O 1
ATOM 1323 N N . LEU B 1 3 ? 11.289 -21.188 -10.961 1 94.69 3 LEU B N 1
ATOM 1324 C CA . LEU B 1 3 ? 9.906 -20.969 -10.547 1 94.69 3 LEU B CA 1
ATOM 1325 C C . LEU B 1 3 ? 9.18 -22.312 -10.359 1 94.69 3 LEU B C 1
ATOM 1327 O O . LEU B 1 3 ? 9.242 -23.172 -11.234 1 94.69 3 LEU B O 1
ATOM 1331 N N . LYS B 1 4 ? 8.617 -22.547 -9.195 1 97.12 4 LYS B N 1
ATOM 1332 C CA . LYS B 1 4 ? 7.781 -23.719 -8.953 1 97.12 4 LYS B CA 1
ATOM 1333 C C . LYS B 1 4 ? 6.297 -23.359 -9 1 97.12 4 LYS B C 1
ATOM 1335 O O . LYS B 1 4 ? 5.84 -22.5 -8.25 1 97.12 4 LYS B O 1
ATOM 1340 N N . LYS B 1 5 ? 5.629 -24.047 -9.805 1 97.44 5 LYS B N 1
ATOM 1341 C CA . LYS B 1 5 ? 4.211 -23.766 -10.016 1 97.44 5 LYS B CA 1
ATOM 1342 C C . LYS B 1 5 ? 3.352 -24.5 -8.992 1 97.44 5 LYS B C 1
ATOM 1344 O O . LYS B 1 5 ? 3.598 -25.672 -8.703 1 97.44 5 LYS B O 1
ATOM 1349 N N . HIS B 1 6 ? 2.346 -23.859 -8.43 1 97.5 6 HIS B N 1
ATOM 1350 C CA . HIS B 1 6 ? 1.302 -24.422 -7.582 1 97.5 6 HIS B CA 1
ATOM 1351 C C . HIS B 1 6 ? -0.084 -24 -8.062 1 97.5 6 HIS B C 1
ATOM 1353 O O . HIS B 1 6 ? -0.271 -22.875 -8.523 1 97.5 6 HIS B O 1
ATOM 1359 N N . THR B 1 7 ? -0.992 -24.828 -8.031 1 97.44 7 THR B N 1
ATOM 1360 C CA . THR B 1 7 ? -2.406 -24.531 -8.234 1 97.44 7 THR B CA 1
ATOM 1361 C C . THR B 1 7 ? -3.188 -24.688 -6.938 1 97.44 7 THR B C 1
ATOM 1363 O O . THR B 1 7 ? -3.234 -25.766 -6.363 1 97.44 7 THR B O 1
ATOM 1366 N N . ILE B 1 8 ? -3.787 -23.625 -6.477 1 97.94 8 ILE B N 1
ATOM 1367 C CA . ILE B 1 8 ? -4.398 -23.578 -5.152 1 97.94 8 ILE B CA 1
ATOM 1368 C C . ILE B 1 8 ? -5.91 -23.391 -5.289 1 97.94 8 ILE B C 1
ATOM 1370 O O . ILE B 1 8 ? -6.367 -22.375 -5.816 1 97.94 8 ILE B O 1
ATOM 1374 N N . PRO B 1 9 ? -6.711 -24.359 -4.809 1 97.19 9 PRO B N 1
ATOM 1375 C CA . PRO B 1 9 ? -8.164 -24.172 -4.828 1 97.19 9 PRO B CA 1
ATOM 1376 C C . PRO B 1 9 ? -8.625 -23.109 -3.83 1 97.19 9 PRO B C 1
ATOM 1378 O O . PRO B 1 9 ? -8.141 -23.062 -2.697 1 97.19 9 PRO B O 1
ATOM 1381 N N . THR B 1 10 ? -9.414 -22.188 -4.223 1 96.69 10 THR B N 1
ATOM 1382 C CA . THR B 1 10 ? -10 -21.188 -3.338 1 96.69 10 THR B CA 1
ATOM 1383 C C . THR B 1 10 ? -11.523 -21.281 -3.367 1 96.69 10 THR B C 1
ATOM 1385 O O . THR B 1 10 ? -12.102 -21.844 -4.293 1 96.69 10 THR B O 1
ATOM 1388 N N . GLU B 1 11 ? -12.141 -20.812 -2.352 1 92.62 11 GLU B N 1
ATOM 1389 C CA . GLU B 1 11 ? -13.578 -20.969 -2.166 1 92.62 11 GLU B CA 1
ATOM 1390 C C . GLU B 1 11 ? -14.359 -20.141 -3.189 1 92.62 11 GLU B C 1
ATOM 1392 O O . GLU B 1 11 ? -15.305 -20.641 -3.799 1 92.62 11 GLU B O 1
ATOM 1397 N N . ARG B 1 12 ? -13.945 -18.953 -3.461 1 93.44 12 ARG B N 1
ATOM 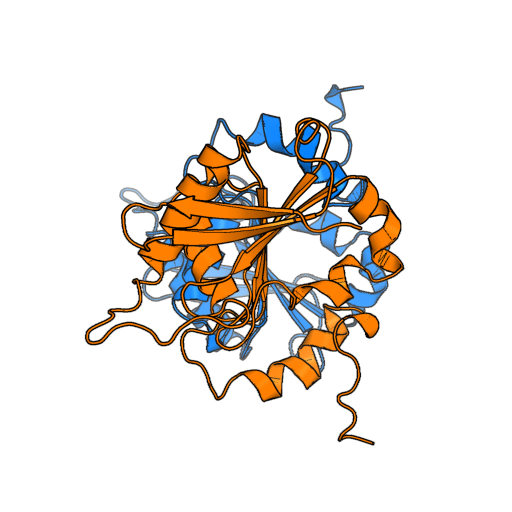1398 C CA . ARG B 1 12 ? -14.797 -18.047 -4.223 1 93.44 12 ARG B CA 1
ATOM 1399 C C . ARG B 1 12 ? -14.148 -17.656 -5.551 1 93.44 12 ARG B C 1
ATOM 1401 O O . ARG B 1 12 ? -14.773 -17.031 -6.395 1 93.44 12 ARG B O 1
ATOM 1408 N N . CYS B 1 13 ? -12.914 -18.031 -5.801 1 94.38 13 CYS B N 1
ATOM 1409 C CA . CYS B 1 13 ? -12.219 -17.562 -6.996 1 94.38 13 CYS B CA 1
ATOM 1410 C C . CYS B 1 13 ? -11.766 -18.734 -7.855 1 94.38 13 CYS B C 1
ATOM 1412 O O . CYS B 1 13 ? -11.047 -18.562 -8.844 1 94.38 13 CYS B O 1
ATOM 1414 N N . GLY B 1 14 ? -12.195 -19.953 -7.508 1 92.06 14 GLY B N 1
ATOM 1415 C CA . GLY B 1 14 ? -11.688 -21.125 -8.211 1 92.06 14 GLY B CA 1
ATOM 1416 C C . GLY B 1 14 ? -10.219 -21.391 -7.957 1 92.06 14 GLY B C 1
ATOM 1417 O O . GLY B 1 14 ? -9.695 -21.031 -6.898 1 92.06 14 GLY B O 1
ATOM 1418 N N . ASP B 1 15 ? -9.57 -22.031 -8.93 1 94.06 15 ASP B N 1
ATOM 1419 C CA . ASP B 1 15 ? -8.148 -22.312 -8.797 1 94.06 15 ASP B CA 1
ATOM 1420 C C . ASP B 1 15 ? -7.297 -21.078 -9.07 1 94.06 15 ASP B C 1
ATOM 1422 O O . ASP B 1 15 ? -7.504 -20.391 -10.078 1 94.06 15 ASP B O 1
ATOM 1426 N N . VAL B 1 16 ? -6.395 -20.828 -8.156 1 96.62 16 VAL B N 1
ATOM 1427 C CA . VAL B 1 16 ? -5.434 -19.75 -8.336 1 96.62 16 VAL B CA 1
ATOM 1428 C C . VAL B 1 16 ? -4.043 -20.328 -8.578 1 96.62 16 VAL B C 1
ATOM 1430 O O . VAL B 1 16 ? -3.555 -21.141 -7.793 1 96.62 16 VAL B O 1
ATOM 1433 N N . THR B 1 17 ? -3.496 -19.922 -9.672 1 97.69 17 THR B N 1
ATOM 1434 C CA . THR B 1 17 ? -2.143 -20.375 -9.992 1 97.69 17 THR B CA 1
ATOM 1435 C C . THR B 1 17 ? -1.11 -19.422 -9.375 1 97.69 17 THR B C 1
ATOM 1437 O O . THR B 1 17 ? -1.238 -18.203 -9.477 1 97.69 17 THR B O 1
ATOM 1440 N N . VAL B 1 18 ? -0.104 -19.984 -8.68 1 98.38 18 VAL B N 1
ATOM 1441 C CA . VAL B 1 18 ? 0.986 -19.188 -8.133 1 98.38 18 VAL B CA 1
ATOM 1442 C C . VAL B 1 18 ? 2.326 -19.812 -8.516 1 98.38 18 VAL B C 1
ATOM 1444 O O . VAL B 1 18 ? 2.414 -21.016 -8.734 1 98.38 18 VAL B O 1
ATOM 1447 N N . PHE B 1 19 ? 3.312 -19 -8.68 1 98.44 19 PHE B N 1
ATOM 1448 C CA . PHE B 1 19 ? 4.691 -19.391 -8.93 1 98.44 19 PHE B CA 1
ATOM 1449 C C . PHE B 1 19 ? 5.602 -18.938 -7.797 1 98.44 19 PHE B C 1
ATOM 1451 O O . PHE B 1 19 ? 5.648 -17.75 -7.465 1 98.44 19 PHE B O 1
ATOM 1458 N N . VAL B 1 20 ? 6.277 -19.875 -7.199 1 98.12 20 VAL B N 1
ATOM 1459 C CA . VAL B 1 20 ? 7.164 -19.578 -6.078 1 98.12 20 VAL B CA 1
ATOM 1460 C C . VAL B 1 20 ? 8.609 -19.516 -6.57 1 98.12 20 VAL B C 1
ATOM 1462 O O . VAL B 1 20 ? 9.086 -20.422 -7.25 1 98.12 20 VAL B O 1
ATOM 1465 N N . GLN B 1 21 ? 9.203 -18.469 -6.289 1 97.38 21 GLN B N 1
ATOM 1466 C CA . GLN B 1 21 ? 10.617 -18.234 -6.57 1 97.38 21 GLN B CA 1
ATOM 1467 C C . GLN B 1 21 ? 11.43 -18.141 -5.277 1 97.38 21 GLN B C 1
ATOM 1469 O O . GLN B 1 21 ? 11.273 -17.188 -4.508 1 97.38 21 GLN B O 1
ATOM 1474 N N . GLY B 1 22 ? 12.312 -19.109 -5.016 1 95.75 22 GLY B N 1
ATOM 1475 C CA . GLY B 1 22 ? 13.086 -19.172 -3.785 1 95.75 22 GLY B CA 1
ATOM 1476 C C . GLY B 1 22 ? 12.789 -20.391 -2.943 1 95.75 22 GLY B C 1
ATOM 1477 O O . GLY B 1 22 ? 12.047 -21.281 -3.369 1 95.75 22 GLY B O 1
ATOM 1478 N N . ASP B 1 23 ? 13.367 -20.484 -1.762 1 93.88 23 ASP B N 1
ATOM 1479 C CA . ASP B 1 23 ? 13.289 -21.641 -0.879 1 93.88 23 ASP B CA 1
ATOM 1480 C C . ASP B 1 23 ? 12.133 -21.5 0.109 1 93.88 23 ASP B C 1
ATOM 1482 O O . ASP B 1 23 ? 12.312 -21.016 1.225 1 93.88 23 ASP B O 1
ATOM 1486 N N . LEU B 1 24 ? 10.992 -22.031 -0.299 1 94.56 24 LEU B N 1
ATOM 1487 C CA . LEU B 1 24 ? 9.781 -21.922 0.505 1 94.56 24 LEU B CA 1
ATOM 1488 C C . LEU B 1 24 ? 9.867 -22.781 1.752 1 94.56 24 LEU B C 1
ATOM 1490 O O . LEU B 1 24 ? 9.25 -22.484 2.773 1 94.56 24 LEU B O 1
ATOM 1494 N N . VAL B 1 25 ? 10.617 -23.812 1.712 1 91.62 25 VAL B N 1
ATOM 1495 C CA . VAL B 1 25 ? 10.742 -24.75 2.824 1 91.62 25 VAL B CA 1
ATOM 1496 C C . VAL B 1 25 ? 11.375 -24.047 4.023 1 91.62 25 VAL B C 1
ATOM 1498 O O . VAL B 1 25 ? 10.938 -24.234 5.16 1 91.62 25 VAL B O 1
ATOM 1501 N N . ASN B 1 26 ? 12.398 -23.188 3.826 1 91.06 26 ASN B N 1
ATOM 1502 C CA . ASN B 1 26 ? 13.07 -22.453 4.887 1 91.06 26 ASN B CA 1
ATOM 1503 C C . ASN B 1 26 ? 12.625 -20.984 4.918 1 91.06 26 ASN B C 1
ATOM 1505 O O . ASN B 1 26 ? 13.438 -20.094 5.137 1 91.06 26 ASN B O 1
ATOM 1509 N N . HIS B 1 27 ? 11.32 -20.766 4.605 1 87.88 27 HIS B N 1
ATOM 1510 C CA . HIS B 1 27 ? 10.836 -19.406 4.469 1 87.88 27 HIS B CA 1
ATOM 1511 C C . HIS B 1 27 ? 10.812 -18.688 5.816 1 87.88 27 HIS B C 1
ATOM 1513 O O . HIS B 1 27 ? 10.742 -17.453 5.871 1 87.88 27 HIS B O 1
ATOM 1519 N N . ASP B 1 28 ? 10.852 -19.422 6.941 1 84.62 28 ASP B N 1
ATOM 1520 C CA . ASP B 1 28 ? 10.766 -18.828 8.273 1 84.62 28 ASP B CA 1
ATOM 1521 C C . ASP B 1 28 ? 11.953 -17.906 8.539 1 84.62 28 ASP B C 1
ATOM 1523 O O . ASP B 1 28 ? 11.891 -17.047 9.43 1 84.62 28 ASP B O 1
ATOM 1527 N N . LYS B 1 29 ? 13.016 -18.062 7.754 1 84 29 LYS B N 1
ATOM 1528 C CA . LYS B 1 29 ? 14.219 -17.25 7.93 1 84 29 LYS B CA 1
ATOM 1529 C C . LYS B 1 29 ? 14.352 -16.219 6.812 1 84 29 LYS B C 1
ATOM 1531 O O . LYS B 1 29 ? 15.406 -15.586 6.664 1 84 29 LYS B O 1
ATOM 1536 N N . LYS B 1 30 ? 13.289 -16.141 6.031 1 89.81 30 LYS B N 1
ATOM 1537 C CA . LYS B 1 30 ? 13.352 -15.297 4.836 1 89.81 30 LYS B CA 1
ATOM 1538 C C . LYS B 1 30 ? 12.172 -14.328 4.777 1 89.81 30 LYS B C 1
ATOM 1540 O O . LYS B 1 30 ? 11.148 -14.555 5.414 1 89.81 30 LYS B O 1
ATOM 1545 N N . ALA B 1 31 ? 12.461 -13.289 4.105 1 91.44 31 ALA B N 1
ATOM 1546 C CA . ALA B 1 31 ? 11.344 -12.422 3.754 1 91.44 31 ALA B CA 1
ATOM 1547 C C . ALA B 1 31 ? 10.5 -13.031 2.639 1 91.44 31 ALA B C 1
ATOM 1549 O O . ALA B 1 31 ? 11.039 -13.523 1.643 1 91.44 31 ALA B O 1
ATOM 1550 N N . VAL B 1 32 ? 9.188 -13.023 2.857 1 96.75 32 VAL B N 1
ATOM 1551 C CA . VAL B 1 32 ? 8.312 -13.562 1.825 1 96.75 32 VAL B CA 1
ATOM 1552 C C . VAL B 1 32 ? 7.523 -12.43 1.171 1 96.75 32 VAL B C 1
ATOM 1554 O O . VAL B 1 32 ? 6.863 -11.648 1.858 1 96.75 32 VAL B O 1
ATOM 1557 N N . PHE B 1 33 ? 7.656 -12.344 -0.142 1 97.56 33 PHE B N 1
ATOM 1558 C CA . PHE B 1 33 ? 6.938 -11.352 -0.932 1 97.56 33 PHE B CA 1
ATOM 1559 C C . PHE B 1 33 ? 5.785 -11.992 -1.694 1 97.56 33 PHE B C 1
ATOM 1561 O O . PHE B 1 33 ? 5.934 -13.086 -2.244 1 97.56 33 PHE B O 1
ATOM 1568 N N . LEU B 1 34 ? 4.672 -11.344 -1.673 1 98.69 34 LEU B N 1
ATOM 1569 C CA . LEU B 1 34 ? 3.518 -11.695 -2.494 1 98.69 34 LEU B CA 1
ATOM 1570 C C . LEU B 1 34 ? 3.305 -10.664 -3.6 1 98.69 34 LEU B C 1
ATOM 1572 O O . LEU B 1 34 ? 3.102 -9.484 -3.32 1 98.69 34 LEU B O 1
ATOM 1576 N N . THR B 1 35 ? 3.41 -11.078 -4.84 1 98.62 35 THR B N 1
ATOM 1577 C CA . THR B 1 35 ? 3.264 -10.125 -5.938 1 98.62 35 THR B CA 1
ATOM 1578 C C . THR B 1 35 ? 2.002 -10.422 -6.742 1 98.62 35 THR B C 1
ATOM 1580 O O . THR B 1 35 ? 1.655 -11.586 -6.961 1 98.62 35 THR B O 1
ATOM 1583 N N . ILE B 1 36 ? 1.282 -9.414 -7.094 1 98.06 36 ILE B N 1
ATOM 1584 C CA . ILE B 1 36 ? 0.115 -9.547 -7.957 1 98.06 36 ILE B CA 1
ATOM 1585 C C . ILE B 1 36 ? 0.187 -8.531 -9.094 1 98.06 36 ILE B C 1
ATOM 1587 O O . ILE B 1 36 ? 0.383 -7.336 -8.852 1 98.06 36 ILE B O 1
ATOM 1591 N N . HIS B 1 37 ? 0.047 -8.984 -10.297 1 95.81 37 HIS B N 1
ATOM 1592 C CA . HIS B 1 37 ? 0.184 -8.227 -11.539 1 95.81 37 HIS B CA 1
ATOM 1593 C C . HIS B 1 37 ? -1.079 -7.426 -11.836 1 95.81 37 HIS B C 1
ATOM 1595 O O . HIS B 1 37 ? -2.111 -7.621 -11.195 1 95.81 37 HIS B O 1
ATOM 1601 N N . ASP B 1 38 ? -0.993 -6.52 -12.789 1 93.94 38 ASP B N 1
ATOM 1602 C CA . ASP B 1 38 ? -2.135 -5.793 -13.336 1 93.94 38 ASP B CA 1
ATOM 1603 C C . ASP B 1 38 ? -2.92 -6.664 -14.312 1 93.94 38 ASP B C 1
ATOM 1605 O O . ASP B 1 38 ? -2.424 -7.695 -14.773 1 93.94 38 ASP B O 1
ATOM 1609 N N . LEU B 1 39 ? -4.188 -6.234 -14.617 1 88.25 39 LEU B N 1
ATOM 1610 C CA . LEU B 1 39 ? -4.984 -6.973 -15.594 1 88.25 39 LEU B CA 1
ATOM 1611 C C . LEU B 1 39 ? -4.285 -7.004 -16.953 1 88.25 39 LEU B C 1
ATOM 1613 O O . LEU B 1 39 ? -3.707 -6.004 -17.375 1 88.25 39 LEU B O 1
ATOM 1617 N N . GLY B 1 40 ? -4.32 -8.102 -17.625 1 88.44 40 GLY B N 1
ATOM 1618 C CA . GLY B 1 40 ? -3.674 -8.273 -18.922 1 88.44 40 GLY B CA 1
ATOM 1619 C C . GLY B 1 40 ? -2.238 -8.75 -18.812 1 88.44 40 GLY B C 1
ATOM 1620 O O . GLY B 1 40 ? -1.565 -8.961 -19.812 1 88.44 40 GLY B O 1
ATOM 1621 N N . CYS B 1 41 ? -1.739 -8.82 -17.641 1 93 41 CYS B N 1
ATOM 1622 C CA . CYS B 1 41 ? -0.41 -9.352 -17.359 1 93 41 CYS B CA 1
ATOM 1623 C C . CYS B 1 41 ? -0.498 -10.672 -16.609 1 93 41 CYS B C 1
ATOM 1625 O O . CYS B 1 41 ? -1.52 -11.359 -16.656 1 93 41 CYS B O 1
ATOM 1627 N N . ASN B 1 42 ? 0.632 -11.125 -16.125 1 94.94 42 ASN B N 1
ATOM 1628 C CA . ASN B 1 42 ? 0.676 -12.359 -15.344 1 94.94 42 ASN B CA 1
ATOM 1629 C C . ASN B 1 42 ? 1.897 -12.398 -14.43 1 94.94 42 ASN B C 1
ATOM 1631 O O . ASN B 1 42 ? 2.48 -11.359 -14.117 1 94.94 42 ASN B O 1
ATOM 1635 N N . HIS B 1 43 ? 2.279 -13.586 -13.969 1 96.19 43 HIS B N 1
ATOM 1636 C CA . HIS B 1 43 ? 3.303 -13.766 -12.945 1 96.19 43 HIS B CA 1
ATOM 1637 C C . HIS B 1 43 ? 4.652 -13.234 -13.414 1 96.19 43 HIS B C 1
ATOM 1639 O O . HIS B 1 43 ? 5.562 -13.039 -12.609 1 96.19 43 HIS B O 1
ATOM 1645 N N . THR B 1 44 ? 4.812 -12.953 -14.664 1 95.12 44 THR B N 1
ATOM 1646 C CA . THR B 1 44 ? 6.113 -12.531 -15.164 1 95.12 44 THR B CA 1
ATOM 1647 C C . THR B 1 44 ? 6.289 -11.023 -15.016 1 95.12 44 THR B C 1
ATOM 1649 O O . THR B 1 44 ? 7.379 -10.492 -15.242 1 95.12 44 THR B O 1
ATOM 1652 N N . SER B 1 45 ? 5.246 -10.367 -14.602 1 93.38 45 SER B N 1
ATOM 1653 C CA . SER B 1 45 ? 5.23 -8.906 -14.578 1 93.38 45 SER B CA 1
ATOM 1654 C C . SER B 1 45 ? 6.359 -8.359 -13.711 1 93.38 45 SER B C 1
ATOM 1656 O O . SER B 1 45 ? 6.902 -7.289 -13.992 1 93.38 45 SER B O 1
ATOM 1658 N N . PHE B 1 46 ? 6.738 -9.102 -12.656 1 94.56 46 PHE B N 1
ATOM 1659 C CA . PHE B 1 46 ? 7.723 -8.57 -11.727 1 94.56 46 PHE B CA 1
ATOM 1660 C C . PHE B 1 46 ? 9.07 -9.25 -11.914 1 94.56 46 PHE B C 1
ATOM 1662 O O . PHE B 1 46 ? 9.961 -9.117 -11.07 1 94.56 46 PHE B O 1
ATOM 1669 N N . HIS B 1 47 ? 9.203 -9.984 -12.984 1 94 47 HIS B N 1
ATOM 1670 C CA . HIS B 1 47 ? 10.43 -10.742 -13.234 1 94 47 HIS B CA 1
ATOM 1671 C C . HIS B 1 47 ? 11.641 -9.82 -13.328 1 94 47 HIS B C 1
ATOM 1673 O O . HIS B 1 47 ? 12.648 -10.047 -12.648 1 94 47 HIS B O 1
ATOM 1679 N N . ASP B 1 48 ? 11.57 -8.805 -14.18 1 91.56 48 ASP B N 1
ATOM 1680 C CA . ASP B 1 48 ? 12.703 -7.906 -14.383 1 91.56 48 ASP B CA 1
ATOM 1681 C C . ASP B 1 48 ? 13.07 -7.18 -13.086 1 91.56 48 ASP B C 1
ATOM 1683 O O . ASP B 1 48 ? 14.242 -6.957 -12.805 1 91.56 48 ASP B O 1
ATOM 1687 N N . PHE B 1 49 ? 12.055 -6.863 -12.406 1 91.62 49 PHE B N 1
ATOM 1688 C CA . PHE B 1 49 ? 12.281 -6.203 -11.133 1 91.62 49 PHE B CA 1
ATOM 1689 C C . PHE B 1 49 ? 13.047 -7.113 -10.18 1 91.62 49 PHE B C 1
ATOM 1691 O O . PHE B 1 49 ? 14.07 -6.715 -9.617 1 91.62 49 PHE B O 1
ATOM 1698 N N . VAL B 1 50 ? 12.594 -8.297 -9.969 1 93.88 50 VAL B N 1
ATOM 1699 C CA . VAL B 1 50 ? 13.188 -9.242 -9.031 1 93.88 50 VAL B CA 1
ATOM 1700 C C . VAL B 1 50 ? 14.586 -9.641 -9.508 1 93.88 50 VAL B C 1
ATOM 1702 O O . VAL B 1 50 ? 15.492 -9.844 -8.688 1 93.88 50 VAL B O 1
ATOM 1705 N N . GLU B 1 51 ? 14.797 -9.656 -10.758 1 94.69 51 GLU B N 1
ATOM 1706 C CA . GLU B 1 51 ? 16.062 -10.125 -11.312 1 94.69 51 GLU B CA 1
ATOM 1707 C C . GLU B 1 51 ? 17.047 -8.977 -11.492 1 94.69 51 GLU B C 1
ATOM 1709 O O . GLU B 1 51 ? 18.203 -9.195 -11.875 1 94.69 51 GLU B O 1
ATOM 1714 N N . HIS B 1 52 ? 16.594 -7.82 -11.305 1 92.81 52 HIS B N 1
ATOM 1715 C CA . HIS B 1 52 ? 17.5 -6.68 -11.422 1 92.81 52 HIS B CA 1
ATOM 1716 C C . HIS B 1 52 ? 18.719 -6.844 -10.516 1 92.81 52 HIS B C 1
ATOM 1718 O O . HIS B 1 52 ? 18.594 -7.293 -9.375 1 92.81 52 HIS B O 1
ATOM 1724 N N . PRO B 1 53 ? 19.906 -6.348 -10.938 1 92.38 53 PRO B N 1
ATOM 1725 C CA . PRO B 1 53 ? 21.125 -6.496 -10.125 1 92.38 53 PRO B CA 1
ATOM 1726 C C . PRO B 1 53 ? 21 -5.844 -8.75 1 92.38 53 PRO B C 1
ATOM 1728 O O . PRO B 1 53 ? 21.531 -6.367 -7.77 1 92.38 53 PRO B O 1
ATOM 1731 N N . ALA B 1 54 ? 20.312 -4.797 -8.695 1 87.62 54 ALA B N 1
ATOM 1732 C CA . ALA B 1 54 ? 20.125 -4.098 -7.426 1 87.62 54 ALA B CA 1
ATOM 1733 C C . ALA B 1 54 ? 19.359 -4.957 -6.426 1 87.62 54 ALA B C 1
ATOM 1735 O O . ALA B 1 54 ? 19.391 -4.699 -5.219 1 87.62 54 ALA B O 1
ATOM 1736 N N . MET B 1 55 ? 18.672 -5.984 -6.906 1 91.44 55 MET B N 1
ATOM 1737 C CA . MET B 1 55 ? 17.828 -6.828 -6.055 1 91.44 55 MET B CA 1
ATOM 1738 C C . MET B 1 55 ? 18.578 -8.094 -5.648 1 91.44 55 MET B C 1
ATOM 1740 O O . MET B 1 55 ? 18.047 -8.922 -4.91 1 91.44 55 MET B O 1
ATOM 1744 N N . SER B 1 56 ? 19.766 -8.234 -6.023 1 92.25 56 SER B N 1
ATOM 1745 C CA . SER B 1 56 ? 20.484 -9.492 -5.867 1 92.25 56 SER B CA 1
ATOM 1746 C C . SER B 1 56 ? 20.516 -9.93 -4.406 1 92.25 56 SER B C 1
ATOM 1748 O O . SER B 1 56 ? 20.219 -11.078 -4.086 1 92.25 56 SER B O 1
ATOM 1750 N N . GLU B 1 57 ? 20.859 -9.031 -3.484 1 88.81 57 GLU B N 1
ATOM 1751 C CA . GLU B 1 57 ? 20.953 -9.375 -2.07 1 88.81 57 GLU B CA 1
ATOM 1752 C C . GLU B 1 57 ? 19.578 -9.703 -1.483 1 88.81 57 GLU B C 1
ATOM 1754 O O . GLU B 1 57 ? 19.438 -10.688 -0.761 1 88.81 57 GLU B O 1
ATOM 1759 N N . ILE B 1 58 ? 18.656 -8.961 -1.808 1 89.19 58 ILE B N 1
ATOM 1760 C CA . ILE B 1 58 ? 17.297 -9.164 -1.303 1 89.19 58 ILE B CA 1
ATOM 1761 C C . ILE B 1 58 ? 16.734 -10.477 -1.838 1 89.19 58 ILE B C 1
ATOM 1763 O O . ILE B 1 58 ? 16.109 -11.234 -1.099 1 89.19 58 ILE B O 1
ATOM 1767 N N . LYS B 1 59 ? 16.969 -10.648 -3.066 1 92.69 59 LYS B N 1
ATOM 1768 C CA . LYS B 1 59 ? 16.469 -11.867 -3.699 1 92.69 59 LYS B CA 1
ATOM 1769 C C . LYS B 1 59 ? 17 -13.109 -2.988 1 92.69 59 LYS B C 1
ATOM 1771 O O . LYS B 1 59 ? 16.25 -14.055 -2.752 1 92.69 59 LYS B O 1
ATOM 1776 N N . GLN B 1 60 ? 18.219 -13.086 -2.607 1 91.75 60 GLN B N 1
ATOM 1777 C CA . GLN B 1 60 ? 18.844 -14.234 -1.965 1 91.75 60 GLN B CA 1
ATOM 1778 C C . GLN B 1 60 ? 18.25 -14.492 -0.586 1 91.75 60 GLN B C 1
ATOM 1780 O O . GLN B 1 60 ? 18.219 -15.633 -0.12 1 91.75 60 GLN B O 1
ATOM 1785 N N . ARG B 1 61 ? 17.703 -13.508 0.011 1 92.69 61 ARG B N 1
ATOM 1786 C CA . ARG B 1 61 ? 17.188 -13.602 1.37 1 92.69 61 ARG B CA 1
ATOM 1787 C C . ARG B 1 61 ? 15.664 -13.594 1.374 1 92.69 61 ARG B C 1
ATOM 1789 O O . ARG B 1 61 ? 15.039 -13.32 2.402 1 92.69 61 ARG B O 1
ATOM 1796 N N . SER B 1 62 ? 15.117 -13.891 0.246 1 95.62 62 SER B N 1
ATOM 1797 C CA . SER B 1 62 ? 13.664 -13.758 0.138 1 95.62 62 SER B CA 1
ATOM 1798 C C . SER B 1 62 ? 13.062 -14.938 -0.616 1 95.62 62 SER B C 1
ATOM 1800 O O . SER B 1 62 ? 13.773 -15.703 -1.269 1 95.62 62 SER B O 1
ATOM 1802 N N . VAL B 1 63 ? 11.812 -15.094 -0.43 1 96.69 63 VAL B N 1
ATOM 1803 C CA . VAL B 1 63 ? 10.938 -15.914 -1.27 1 96.69 63 VAL B CA 1
ATOM 1804 C C . VAL B 1 63 ? 9.891 -15.023 -1.936 1 96.69 63 VAL B C 1
ATOM 1806 O O . VAL B 1 63 ? 9.312 -14.148 -1.292 1 96.69 63 VAL B O 1
ATOM 1809 N N . PHE B 1 64 ? 9.711 -15.211 -3.209 1 97.81 64 PHE B N 1
ATOM 1810 C CA . PHE B 1 64 ? 8.68 -14.492 -3.941 1 97.81 64 PHE B CA 1
ATOM 1811 C C . PHE B 1 64 ? 7.57 -15.438 -4.391 1 97.81 64 PHE B C 1
ATOM 1813 O O . PHE B 1 64 ? 7.84 -16.453 -5.02 1 97.81 64 PHE B O 1
ATOM 1820 N N . ILE B 1 65 ? 6.363 -15.102 -4.027 1 98.56 65 ILE B N 1
ATOM 1821 C CA . ILE B 1 65 ? 5.156 -15.789 -4.473 1 98.56 65 ILE B CA 1
ATOM 1822 C C . ILE B 1 65 ? 4.414 -14.922 -5.488 1 98.56 65 ILE B C 1
ATOM 1824 O O . ILE B 1 65 ? 3.809 -13.914 -5.129 1 98.56 65 ILE B O 1
ATOM 1828 N N . HIS B 1 66 ? 4.492 -15.312 -6.738 1 98.69 66 HIS B N 1
ATOM 1829 C CA . HIS B 1 66 ? 3.854 -14.578 -7.828 1 98.69 66 HIS B CA 1
ATOM 1830 C C . HIS B 1 66 ? 2.492 -15.172 -8.172 1 98.69 66 HIS B C 1
ATOM 1832 O O . HIS B 1 66 ? 2.4 -16.328 -8.602 1 98.69 66 HIS B O 1
ATOM 1838 N N . VAL B 1 67 ? 1.459 -14.391 -8.031 1 98.69 67 VAL B N 1
ATOM 1839 C CA . VAL B 1 67 ? 0.101 -14.875 -8.266 1 98.69 67 VAL B CA 1
ATOM 1840 C C . VAL B 1 67 ? -0.334 -14.531 -9.688 1 98.69 67 VAL B C 1
ATOM 1842 O O . VAL B 1 67 ? -0.083 -13.422 -10.172 1 98.69 67 VAL B O 1
ATOM 1845 N N . ASP B 1 68 ? -0.957 -15.453 -10.367 1 97.25 68 ASP B N 1
ATOM 1846 C CA . ASP B 1 68 ? -1.718 -15.148 -11.57 1 97.25 68 ASP B CA 1
ATOM 1847 C C . ASP B 1 68 ? -3.201 -14.977 -11.258 1 97.25 68 ASP B C 1
ATOM 1849 O O . ASP B 1 68 ? -3.85 -15.898 -10.758 1 97.25 68 ASP B O 1
ATOM 1853 N N . VAL B 1 69 ? -3.703 -13.812 -11.516 1 93 69 VAL B N 1
ATOM 1854 C CA . VAL B 1 69 ? -5.145 -13.602 -11.422 1 93 69 VAL B CA 1
ATOM 1855 C C . VAL B 1 69 ? -5.871 -14.562 -12.352 1 93 69 VAL B C 1
ATOM 1857 O O . VAL B 1 69 ? -5.441 -14.781 -13.484 1 93 69 VAL B O 1
ATOM 1860 N N . PRO B 1 70 ? -7.004 -15.148 -11.906 1 91.12 70 PRO B N 1
ATOM 1861 C CA . PRO B 1 70 ? -7.723 -16.125 -12.727 1 91.12 70 PRO B CA 1
ATOM 1862 C C . PRO B 1 70 ? -7.984 -15.625 -14.148 1 91.12 70 PRO B C 1
ATOM 1864 O O . PRO B 1 70 ? -8.453 -14.5 -14.336 1 91.12 70 PRO B O 1
ATOM 1867 N N . GLY B 1 71 ? -7.672 -16.469 -15.086 1 88.38 71 GLY B N 1
ATOM 1868 C CA . GLY B 1 71 ? -7.879 -16.141 -16.484 1 88.38 71 GLY B CA 1
ATOM 1869 C C . GLY B 1 71 ? -6.691 -15.445 -17.125 1 88.38 71 GLY B C 1
ATOM 1870 O O . GLY B 1 71 ? -6.66 -15.234 -18.328 1 88.38 71 GLY B O 1
ATOM 1871 N N . GLN B 1 72 ? -5.695 -15.094 -16.266 1 89.56 72 GLN B N 1
ATOM 1872 C CA . GLN B 1 72 ? -4.543 -14.352 -16.766 1 89.56 72 GLN B CA 1
ATOM 1873 C C . GLN B 1 72 ? -3.312 -15.25 -16.859 1 89.56 72 GLN B C 1
ATOM 1875 O O . GLN B 1 72 ? -2.207 -14.773 -17.125 1 89.56 72 GLN B O 1
ATOM 1880 N N . GLU B 1 73 ? -3.434 -16.547 -16.656 1 91 73 GLU B N 1
ATOM 1881 C CA . GLU B 1 73 ? -2.332 -17.5 -16.703 1 91 73 GLU B CA 1
ATOM 1882 C C . GLU B 1 73 ? -1.804 -17.672 -18.125 1 91 73 GLU B C 1
ATOM 1884 O O . GLU B 1 73 ? -2.504 -17.375 -19.094 1 91 73 GLU B O 1
ATOM 1889 N N . ASP B 1 74 ? -0.561 -18.094 -18.141 1 88.12 74 ASP B N 1
ATOM 1890 C CA . ASP B 1 74 ? -0.049 -18.5 -19.453 1 88.12 74 ASP B CA 1
ATOM 1891 C C . ASP B 1 74 ? -0.967 -19.531 -20.109 1 88.12 74 ASP B C 1
ATOM 1893 O O . ASP B 1 74 ? -1.332 -20.531 -19.484 1 88.12 74 ASP B O 1
ATOM 1897 N N . ASN B 1 75 ? -1.381 -19.203 -21.328 1 84.75 75 ASN B N 1
ATOM 1898 C CA . ASN B 1 75 ? -2.205 -20.109 -22.125 1 84.75 75 ASN B CA 1
ATOM 1899 C C . ASN B 1 75 ? -3.502 -20.469 -21.391 1 84.75 75 ASN B C 1
ATOM 1901 O O . ASN B 1 75 ? -3.973 -21.594 -21.469 1 84.75 75 ASN B O 1
ATOM 1905 N N . ALA B 1 76 ? -3.877 -19.547 -20.641 1 82.25 76 ALA B N 1
ATOM 1906 C CA . ALA B 1 76 ? -5.148 -19.797 -19.969 1 82.25 76 ALA B CA 1
ATOM 1907 C C . ALA B 1 76 ? -6.238 -20.172 -20.969 1 82.25 76 ALA B C 1
ATOM 1909 O O . ALA B 1 76 ? -6.328 -19.562 -22.047 1 82.25 76 ALA B O 1
ATOM 1910 N N . PRO B 1 77 ? -6.934 -21.234 -20.625 1 78.81 77 PRO B N 1
ATOM 1911 C CA . PRO B 1 77 ? -8.078 -21.516 -21.5 1 78.81 77 PRO B CA 1
ATOM 1912 C C . PRO B 1 77 ? -9.117 -20.391 -21.484 1 78.81 77 PRO B C 1
ATOM 1914 O O . PRO B 1 77 ? -9.109 -19.547 -20.594 1 78.81 77 PRO B O 1
ATOM 1917 N N . ASP B 1 78 ? -9.859 -20.422 -22.578 1 75.94 78 ASP B N 1
ATOM 1918 C CA . ASP B 1 78 ? -10.977 -19.484 -22.578 1 75.94 78 ASP B CA 1
ATOM 1919 C C . ASP B 1 78 ? -11.859 -19.672 -21.344 1 75.94 78 ASP B C 1
ATOM 1921 O O . ASP B 1 78 ? -12.078 -20.812 -20.906 1 75.94 78 ASP B O 1
ATOM 1925 N N . LEU B 1 79 ? -12.164 -18.547 -20.781 1 74.5 79 LEU B N 1
ATOM 1926 C CA . LEU B 1 79 ? -13.102 -18.641 -19.656 1 74.5 79 LEU B CA 1
ATOM 1927 C C . LEU B 1 79 ? -14.422 -19.25 -20.109 1 74.5 79 LEU B C 1
ATOM 1929 O O . LEU B 1 79 ? -14.883 -19 -21.219 1 74.5 79 LEU B O 1
ATOM 1933 N N . PRO B 1 80 ? -14.93 -20.234 -19.281 1 75.25 80 PRO B N 1
ATOM 1934 C CA . PRO B 1 80 ? -16.203 -20.859 -19.641 1 75.25 80 PRO B CA 1
ATOM 1935 C C . PRO B 1 80 ? -17.312 -19.844 -19.859 1 75.25 80 PRO B C 1
ATOM 1937 O O . PRO B 1 80 ? -17.219 -18.703 -19.375 1 75.25 80 PRO B O 1
ATOM 1940 N N . ASP B 1 81 ? -18.281 -20.266 -20.609 1 78.5 81 ASP B N 1
ATOM 1941 C CA . ASP B 1 81 ? -19.484 -19.438 -20.766 1 78.5 81 ASP B CA 1
ATOM 1942 C C . ASP B 1 81 ? -20.094 -19.094 -19.406 1 78.5 81 ASP B C 1
ATOM 1944 O O . ASP B 1 81 ? -20.234 -19.969 -18.547 1 78.5 81 ASP B O 1
ATOM 1948 N N . GLY B 1 82 ? -20.359 -17.891 -19.203 1 79 82 GLY B N 1
ATOM 1949 C CA . GLY B 1 82 ? -21 -17.453 -17.969 1 79 82 GLY B CA 1
ATOM 1950 C C . GLY B 1 82 ? -20 -17.188 -16.859 1 79 82 GLY B C 1
ATOM 1951 O O . GLY B 1 82 ? -20.391 -16.953 -15.711 1 79 82 GLY B O 1
ATOM 1952 N N . PHE B 1 83 ? -18.797 -17.344 -17.266 1 75.69 83 PHE B N 1
ATOM 1953 C CA . PHE B 1 83 ? -17.812 -17.062 -16.234 1 75.69 83 PHE B CA 1
ATOM 1954 C C . PHE B 1 83 ? -18.016 -15.672 -15.656 1 75.69 83 PHE B C 1
ATOM 1956 O O . PHE B 1 83 ? -18.172 -14.703 -16.391 1 75.69 83 PHE B O 1
ATOM 1963 N N . VAL B 1 84 ? -18.125 -15.727 -14.297 1 82 84 VAL B N 1
ATOM 1964 C CA . VAL B 1 84 ? -18.188 -14.445 -13.594 1 82 84 VAL B CA 1
ATOM 1965 C C . VAL B 1 84 ? -16.859 -14.18 -12.898 1 82 84 VAL B C 1
ATOM 1967 O O . VAL B 1 84 ? -16.438 -14.945 -12.023 1 82 84 VAL B O 1
ATOM 1970 N N . PHE B 1 85 ? -16.156 -13.18 -13.375 1 86.62 85 PHE B N 1
ATOM 1971 C CA . PHE B 1 85 ? -14.906 -12.797 -12.742 1 86.62 85 PHE B CA 1
ATOM 1972 C C . PHE B 1 85 ? -15.109 -12.492 -11.266 1 86.62 85 PHE B C 1
ATOM 1974 O O . PHE B 1 85 ? -16.078 -11.828 -10.891 1 86.62 85 PHE B O 1
ATOM 1981 N N . PRO B 1 86 ? -14.258 -12.992 -10.477 1 89.56 86 PRO B N 1
ATOM 1982 C CA . PRO B 1 86 ? -14.445 -12.758 -9.047 1 89.56 86 PRO B CA 1
ATOM 1983 C C . PRO B 1 86 ? -14.383 -11.281 -8.672 1 89.56 86 PRO B C 1
ATOM 1985 O O . PRO B 1 86 ? -13.68 -10.508 -9.328 1 89.56 86 PRO B O 1
ATOM 1988 N N . ALA B 1 87 ? -15.203 -10.938 -7.582 1 91.88 87 ALA B N 1
ATOM 1989 C CA . ALA B 1 87 ? -15.086 -9.586 -7.035 1 91.88 87 ALA B CA 1
ATOM 1990 C C . ALA B 1 87 ? -13.68 -9.336 -6.5 1 91.88 87 ALA B C 1
ATOM 1992 O O . ALA B 1 87 ? -13.016 -10.258 -6.023 1 91.88 87 ALA B O 1
ATOM 1993 N N . MET B 1 88 ? -13.258 -8.133 -6.562 1 93 88 MET B N 1
ATOM 1994 C CA . MET B 1 88 ? -11.914 -7.762 -6.109 1 93 88 MET B CA 1
ATOM 1995 C C . MET B 1 88 ? -11.695 -8.18 -4.66 1 93 88 MET B C 1
ATOM 1997 O O . MET B 1 88 ? -10.609 -8.641 -4.297 1 93 88 MET B O 1
ATOM 2001 N N . GLN B 1 89 ? -12.734 -8.023 -3.824 1 94.94 89 GLN B N 1
ATOM 2002 C CA . GLN B 1 89 ? -12.609 -8.43 -2.428 1 94.94 89 GLN B CA 1
ATOM 2003 C C . GLN B 1 89 ? -12.43 -9.938 -2.311 1 94.94 89 GLN B C 1
ATOM 2005 O O . GLN B 1 89 ? -11.695 -10.414 -1.441 1 94.94 89 GLN B O 1
ATOM 2010 N N . ASP B 1 90 ? -13.117 -10.719 -3.184 1 95.88 90 ASP B N 1
ATOM 2011 C CA . ASP B 1 90 ? -12.945 -12.164 -3.176 1 95.88 90 ASP B CA 1
ATOM 2012 C C . ASP B 1 90 ? -11.508 -12.547 -3.529 1 95.88 90 ASP B C 1
ATOM 2014 O O . ASP B 1 90 ? -10.938 -13.469 -2.936 1 95.88 90 ASP B O 1
ATOM 2018 N N . LEU B 1 91 ? -10.992 -11.859 -4.484 1 96.44 91 LEU B N 1
ATOM 2019 C CA . LEU B 1 91 ? -9.594 -12.094 -4.844 1 96.44 91 LEU B CA 1
ATOM 2020 C C . LEU B 1 91 ? -8.672 -11.734 -3.682 1 96.44 91 LEU B C 1
ATOM 2022 O O . LEU B 1 91 ? -7.711 -12.461 -3.404 1 96.44 91 LEU B O 1
ATOM 2026 N N . GLY B 1 92 ? -8.914 -10.617 -2.986 1 97.69 92 GLY B N 1
ATOM 2027 C CA . GLY B 1 92 ? -8.164 -10.289 -1.784 1 97.69 92 GLY B CA 1
ATOM 2028 C C . GLY B 1 92 ? -8.203 -11.391 -0.743 1 97.69 92 GLY B C 1
ATOM 2029 O O . GLY B 1 92 ? -7.16 -11.781 -0.207 1 97.69 92 GLY B O 1
ATOM 2030 N N . ASP B 1 93 ? -9.383 -11.898 -0.501 1 97.56 93 ASP B N 1
ATOM 2031 C CA . ASP B 1 93 ? -9.562 -12.953 0.492 1 97.56 93 ASP B CA 1
ATOM 2032 C C . ASP B 1 93 ? -8.859 -14.242 0.065 1 97.56 93 ASP B C 1
ATOM 2034 O O . ASP B 1 93 ? -8.367 -14.992 0.907 1 97.56 93 ASP B O 1
ATOM 2038 N N . ALA B 1 94 ? -8.836 -14.5 -1.197 1 98.38 94 ALA B N 1
ATOM 2039 C CA . ALA B 1 94 ? -8.203 -15.711 -1.717 1 98.38 94 ALA B CA 1
ATOM 2040 C C . ALA B 1 94 ? -6.707 -15.727 -1.39 1 98.38 94 ALA B C 1
ATOM 2042 O O . ALA B 1 94 ? -6.094 -16.797 -1.314 1 98.38 94 ALA B O 1
ATOM 2043 N N . MET B 1 95 ? -6.09 -14.492 -1.211 1 98.62 95 MET B N 1
ATOM 2044 C CA . MET B 1 95 ? -4.664 -14.445 -0.888 1 98.62 95 MET B CA 1
ATOM 2045 C C . MET B 1 95 ? -4.395 -15.062 0.477 1 98.62 95 MET B C 1
ATOM 2047 O O . MET B 1 95 ? -3.35 -15.688 0.685 1 98.62 95 MET B O 1
ATOM 2051 N N . SER B 1 96 ? -5.324 -14.891 1.403 1 98 96 SER B N 1
ATOM 2052 C CA . SER B 1 96 ? -5.176 -15.562 2.693 1 98 96 SER B CA 1
ATOM 2053 C C . SER B 1 96 ? -5.156 -17.078 2.535 1 98 96 SER B C 1
ATOM 2055 O O . SER B 1 96 ? -4.336 -17.766 3.156 1 98 96 SER B O 1
ATOM 2057 N N . THR B 1 97 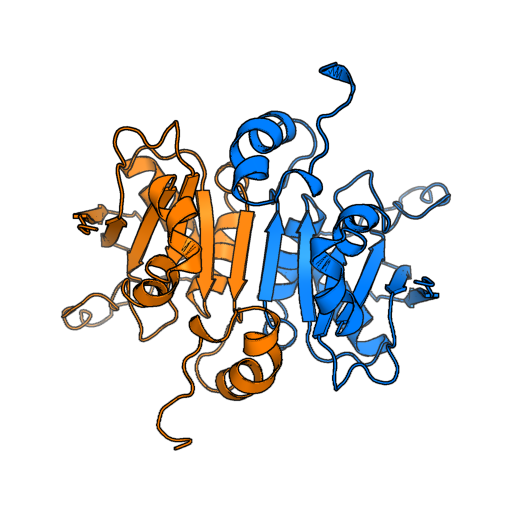? -6.055 -17.609 1.699 1 98.38 97 THR B N 1
ATOM 2058 C CA . THR B 1 97 ? -6.102 -19.047 1.43 1 98.38 97 THR B CA 1
ATOM 2059 C C . THR B 1 97 ? -4.805 -19.516 0.775 1 98.38 97 THR B C 1
ATOM 2061 O O . THR B 1 97 ? -4.266 -20.562 1.138 1 98.38 97 THR B O 1
ATOM 2064 N N . VAL B 1 98 ? -4.297 -18.766 -0.193 1 98.69 98 VAL B N 1
ATOM 2065 C CA . VAL B 1 98 ? -3.045 -19.078 -0.869 1 98.69 98 VAL B CA 1
ATOM 2066 C C . VAL B 1 98 ? -1.921 -19.219 0.158 1 98.69 98 VAL B C 1
ATOM 2068 O O . VAL B 1 98 ? -1.176 -20.188 0.149 1 98.69 98 VAL B O 1
ATOM 2071 N N . LEU B 1 99 ? -1.833 -18.25 1.045 1 98.5 99 LEU B N 1
ATOM 2072 C CA . LEU B 1 99 ? -0.776 -18.25 2.051 1 98.5 99 LEU B CA 1
ATOM 2073 C C . LEU B 1 99 ? -0.943 -19.438 3.006 1 98.5 99 LEU B C 1
ATOM 2075 O O . LEU B 1 99 ? 0.039 -20.078 3.385 1 98.5 99 LEU B O 1
ATOM 2079 N N . ASP B 1 100 ? -2.193 -19.719 3.412 1 98.38 100 ASP B N 1
ATOM 2080 C CA . ASP B 1 100 ? -2.453 -20.859 4.273 1 98.38 100 ASP B CA 1
ATOM 2081 C C . ASP B 1 100 ? -1.956 -22.156 3.633 1 98.38 100 ASP B C 1
ATOM 2083 O O . ASP B 1 100 ? -1.285 -22.969 4.281 1 98.38 100 ASP B O 1
ATOM 2087 N N . MET B 1 101 ? -2.268 -22.328 2.408 1 98.25 101 MET B N 1
ATOM 2088 C CA . MET B 1 101 ? -1.933 -23.562 1.71 1 98.25 101 MET B CA 1
ATOM 2089 C C . MET B 1 101 ? -0.423 -23.703 1.54 1 98.25 101 MET B C 1
ATOM 2091 O O . MET B 1 101 ? 0.1 -24.812 1.486 1 98.25 101 MET B O 1
ATOM 2095 N N . LEU B 1 102 ? 0.293 -22.609 1.515 1 98 102 LEU B N 1
ATOM 2096 C CA . LEU B 1 102 ? 1.743 -22.625 1.361 1 98 102 LEU B CA 1
ATOM 2097 C C . LEU B 1 102 ? 2.434 -22.562 2.719 1 98 102 LEU B C 1
ATOM 2099 O O . LEU B 1 102 ? 3.664 -22.531 2.793 1 98 102 LEU B O 1
ATOM 2103 N N . ASP B 1 103 ? 1.66 -22.469 3.76 1 97.5 103 ASP B N 1
ATOM 2104 C CA . ASP B 1 103 ? 2.15 -22.391 5.133 1 97.5 103 ASP B CA 1
ATOM 2105 C C . ASP B 1 103 ? 3.01 -21.141 5.344 1 97.5 103 ASP B C 1
ATOM 2107 O O . ASP B 1 103 ? 4.109 -21.234 5.891 1 97.5 103 ASP B O 1
ATOM 2111 N N . VAL B 1 104 ? 2.596 -20.094 4.852 1 97.31 104 VAL B N 1
ATOM 2112 C CA . VAL B 1 104 ? 3.227 -18.797 5.035 1 97.31 104 VAL B CA 1
ATOM 2113 C C . VAL B 1 104 ? 2.35 -17.922 5.926 1 97.31 104 VAL B C 1
ATOM 2115 O O . VAL B 1 104 ? 1.16 -17.75 5.656 1 97.31 104 VAL B O 1
ATOM 2118 N N . LYS B 1 105 ? 2.873 -17.312 6.941 1 94.56 105 LYS B N 1
ATOM 2119 C CA . LYS B 1 105 ? 2.086 -16.578 7.934 1 94.56 105 LYS B CA 1
ATOM 2120 C C . LYS B 1 105 ? 1.854 -15.133 7.504 1 94.56 105 LYS B C 1
ATOM 2122 O O . LYS B 1 105 ? 0.729 -14.641 7.562 1 94.56 105 LYS B O 1
ATOM 2127 N N . PHE B 1 106 ? 2.879 -14.461 7.164 1 94 106 PHE B N 1
ATOM 2128 C CA . PHE B 1 106 ? 2.766 -13.055 6.793 1 94 106 PHE B CA 1
ATOM 2129 C C . PHE B 1 106 ? 3.67 -12.734 5.609 1 94 106 PHE B C 1
ATOM 2131 O O . PHE B 1 106 ? 4.602 -13.484 5.309 1 94 106 PHE B O 1
ATOM 2138 N N . VAL B 1 107 ? 3.324 -11.641 4.91 1 96.88 107 VAL B N 1
ATOM 2139 C CA . VAL B 1 107 ? 4.039 -11.312 3.68 1 96.88 107 VAL B CA 1
ATOM 2140 C C . VAL B 1 107 ? 4.203 -9.797 3.562 1 96.88 107 VAL B C 1
ATOM 2142 O O . VAL B 1 107 ? 3.549 -9.039 4.277 1 96.88 107 VAL B O 1
ATOM 2145 N N . VAL B 1 108 ? 5.148 -9.375 2.719 1 96.12 108 VAL B N 1
ATOM 2146 C CA . VAL B 1 108 ? 5.148 -8.07 2.072 1 96.12 108 VAL B CA 1
ATOM 2147 C C . VAL B 1 108 ? 4.5 -8.18 0.693 1 96.12 108 VAL B C 1
ATOM 2149 O O . VAL B 1 108 ? 4.922 -8.984 -0.137 1 96.12 108 VAL B O 1
ATOM 2152 N N . GLY B 1 109 ? 3.504 -7.344 0.478 1 97.75 109 GLY B N 1
ATOM 2153 C CA . GLY B 1 109 ? 2.814 -7.387 -0.801 1 97.75 109 GLY B CA 1
ATOM 2154 C C . GLY B 1 109 ? 3.318 -6.344 -1.783 1 97.75 109 GLY B C 1
ATOM 2155 O O . GLY B 1 109 ? 3.594 -5.203 -1.401 1 97.75 109 GLY B O 1
ATOM 2156 N N . LEU B 1 110 ? 3.428 -6.715 -2.977 1 97.94 110 LEU B N 1
ATOM 2157 C CA . LEU B 1 110 ? 3.74 -5.852 -4.109 1 97.94 110 LEU B CA 1
ATOM 2158 C C . LEU B 1 110 ? 2.719 -6.023 -5.227 1 97.94 110 LEU B C 1
ATOM 2160 O O . LEU B 1 110 ? 2.633 -7.098 -5.832 1 97.94 110 LEU B O 1
ATOM 2164 N N . GLY B 1 111 ? 1.962 -4.965 -5.461 1 97.31 111 GLY B N 1
ATOM 2165 C CA . GLY B 1 111 ? 0.916 -5.059 -6.465 1 97.31 111 GLY B CA 1
ATOM 2166 C C . GLY B 1 111 ? 0.889 -3.871 -7.41 1 97.31 111 GLY B C 1
ATOM 2167 O O . GLY B 1 111 ? 1.216 -2.75 -7.016 1 97.31 111 GLY B O 1
ATOM 2168 N N . GLU B 1 112 ? 0.489 -4.109 -8.609 1 94.81 112 GLU B N 1
ATOM 2169 C CA . GLU B 1 112 ? 0.34 -3.068 -9.625 1 94.81 112 GLU B CA 1
ATOM 2170 C C . GLU B 1 112 ? -1.068 -3.07 -10.219 1 94.81 112 GLU B C 1
ATOM 2172 O O . GLU B 1 112 ? -1.604 -4.129 -10.555 1 94.81 112 GLU B O 1
ATOM 2177 N N . GLY B 1 113 ? -1.663 -1.841 -10.383 1 93.31 113 GLY B N 1
ATOM 2178 C CA . GLY B 1 113 ? -2.982 -1.733 -10.984 1 93.31 113 GLY B CA 1
ATOM 2179 C C . GLY B 1 113 ? -4.039 -2.545 -10.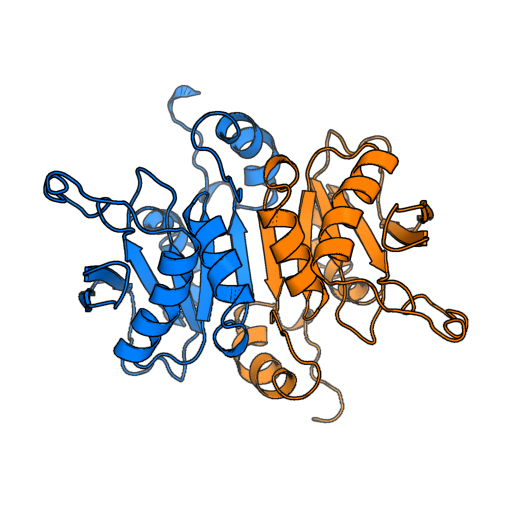258 1 93.31 113 GLY B C 1
ATOM 2180 O O . GLY B 1 113 ? -4.285 -2.328 -9.07 1 93.31 113 GLY B O 1
ATOM 2181 N N . ALA B 1 114 ? -4.605 -3.531 -10.938 1 92.56 114 ALA B N 1
ATOM 2182 C CA . ALA B 1 114 ? -5.578 -4.43 -10.328 1 92.56 114 ALA B CA 1
ATOM 2183 C C . ALA B 1 114 ? -4.957 -5.211 -9.172 1 92.56 114 ALA B C 1
ATOM 2185 O O . ALA B 1 114 ? -5.621 -5.473 -8.164 1 92.56 114 ALA B O 1
ATOM 2186 N N . GLY B 1 115 ? -3.709 -5.559 -9.367 1 97.12 115 GLY B N 1
ATOM 2187 C CA . GLY B 1 115 ? -3.014 -6.238 -8.289 1 97.12 115 GLY B CA 1
ATOM 2188 C C . GLY B 1 115 ? -2.854 -5.379 -7.047 1 97.12 115 GLY B C 1
ATOM 2189 O O . GLY B 1 115 ? -2.947 -5.879 -5.922 1 97.12 115 GLY B O 1
ATOM 2190 N N . ALA B 1 116 ? -2.613 -4.109 -7.25 1 97.25 116 ALA B N 1
ATOM 2191 C CA . ALA B 1 116 ? -2.553 -3.174 -6.129 1 97.25 116 ALA B CA 1
ATOM 2192 C C . ALA B 1 116 ? -3.898 -3.084 -5.418 1 97.25 116 ALA B C 1
ATOM 2194 O O . ALA B 1 116 ? -3.955 -3.078 -4.184 1 97.25 116 ALA B O 1
ATOM 2195 N N . ASN B 1 117 ? -4.965 -3.016 -6.191 1 95.38 117 ASN B N 1
ATOM 2196 C CA . ASN B 1 117 ? -6.312 -2.992 -5.633 1 95.38 117 ASN B CA 1
ATOM 2197 C C . ASN B 1 117 ? -6.602 -4.246 -4.812 1 95.38 117 ASN B C 1
ATOM 2199 O O . ASN B 1 117 ? -7.117 -4.156 -3.699 1 95.38 117 ASN B O 1
ATOM 2203 N N . ILE B 1 118 ? -6.246 -5.387 -5.352 1 96.62 118 ILE B N 1
ATOM 2204 C CA . ILE B 1 118 ? -6.453 -6.668 -4.688 1 96.62 118 ILE B CA 1
ATOM 2205 C C . ILE B 1 118 ? -5.68 -6.699 -3.371 1 96.62 118 ILE B C 1
ATOM 2207 O O . ILE B 1 118 ? -6.227 -7.074 -2.332 1 96.62 118 ILE B O 1
ATOM 2211 N N . LEU B 1 119 ? -4.473 -6.238 -3.379 1 98.06 119 LEU B N 1
ATOM 2212 C CA . LEU B 1 119 ? -3.627 -6.297 -2.189 1 98.06 119 LEU B CA 1
ATOM 2213 C C . LEU B 1 119 ? -4.09 -5.285 -1.144 1 98.06 119 LEU B C 1
ATOM 2215 O O . LEU B 1 119 ? -3.988 -5.543 0.059 1 98.06 119 LEU B O 1
ATOM 2219 N N . ALA B 1 120 ? -4.578 -4.105 -1.6 1 97 120 ALA B N 1
ATOM 2220 C CA . ALA B 1 120 ? -5.152 -3.174 -0.635 1 97 120 ALA B CA 1
ATOM 2221 C C . ALA B 1 120 ? -6.301 -3.82 0.137 1 97 120 ALA B C 1
ATOM 2223 O O . ALA B 1 120 ? -6.379 -3.701 1.361 1 97 120 ALA B O 1
ATOM 2224 N N . ARG B 1 121 ? -7.121 -4.555 -0.555 1 95.88 121 ARG B N 1
ATOM 2225 C CA . ARG B 1 121 ? -8.258 -5.219 0.07 1 95.88 121 ARG B CA 1
ATOM 2226 C C . ARG B 1 121 ? -7.797 -6.367 0.962 1 95.88 121 ARG B C 1
ATOM 2228 O O . ARG B 1 121 ? -8.336 -6.57 2.053 1 95.88 121 ARG B O 1
ATOM 2235 N N . PHE B 1 122 ? -6.832 -7.086 0.452 1 97.56 122 PHE B N 1
ATOM 2236 C CA . PHE B 1 122 ? -6.23 -8.141 1.262 1 97.56 122 PHE B CA 1
ATOM 2237 C C . PHE B 1 122 ? -5.711 -7.578 2.58 1 97.56 122 PHE B C 1
ATOM 2239 O O . PHE B 1 122 ? -6.004 -8.117 3.648 1 97.56 122 PHE B O 1
ATOM 2246 N N . GLY B 1 123 ? -4.98 -6.469 2.539 1 97.31 123 GLY B N 1
ATOM 2247 C CA . GLY B 1 123 ? -4.406 -5.867 3.73 1 97.31 123 GLY B CA 1
ATOM 2248 C C . GLY B 1 123 ? -5.449 -5.363 4.711 1 97.31 123 GLY B C 1
ATOM 2249 O O . GLY B 1 123 ? -5.266 -5.461 5.926 1 97.31 123 GLY B O 1
ATOM 2250 N N . LEU B 1 124 ? -6.477 -4.832 4.188 1 95.12 124 LEU B N 1
ATOM 2251 C CA . LEU B 1 124 ? -7.539 -4.324 5.047 1 95.12 124 LEU B CA 1
ATOM 2252 C C . LEU B 1 124 ? -8.312 -5.473 5.695 1 95.12 124 LEU B C 1
ATOM 2254 O O . LEU B 1 124 ? -8.688 -5.387 6.863 1 95.12 124 LEU B O 1
ATOM 2258 N N . ALA B 1 125 ? -8.5 -6.551 5.008 1 95.5 125 ALA B N 1
ATOM 2259 C CA . ALA B 1 125 ? -9.305 -7.672 5.488 1 95.5 125 ALA B CA 1
ATOM 2260 C C . ALA B 1 125 ? -8.484 -8.594 6.387 1 95.5 125 ALA B C 1
ATOM 2262 O O . ALA B 1 125 ? -9.023 -9.219 7.301 1 95.5 125 ALA B O 1
ATOM 2263 N N . HIS B 1 126 ? -7.223 -8.703 6.082 1 95.56 126 HIS B N 1
ATOM 2264 C CA . HIS B 1 126 ? -6.34 -9.625 6.793 1 95.56 126 HIS B CA 1
ATOM 2265 C C . HIS B 1 126 ? -5.055 -8.93 7.223 1 95.56 126 HIS B C 1
ATOM 2267 O O . HIS B 1 126 ? -3.959 -9.359 6.855 1 95.56 126 HIS B O 1
ATOM 2273 N N . PRO B 1 127 ? -5.137 -7.949 8.055 1 94.06 127 PRO B N 1
ATOM 2274 C CA . PRO B 1 127 ? -3.961 -7.141 8.391 1 94.06 127 PRO B CA 1
ATOM 2275 C C . PRO B 1 127 ? -2.875 -7.949 9.102 1 94.06 127 PRO B C 1
ATOM 2277 O O . PRO B 1 127 ? -1.688 -7.645 8.961 1 94.06 127 PRO B O 1
ATOM 2280 N N . SER B 1 128 ? -3.254 -9 9.797 1 91.75 128 SER B N 1
ATOM 2281 C CA . SER B 1 128 ? -2.279 -9.797 10.539 1 91.75 128 SER B CA 1
ATOM 2282 C C . SER B 1 128 ? -1.409 -10.617 9.586 1 91.75 128 SER B C 1
ATOM 2284 O O . SER B 1 128 ? -0.384 -11.172 10 1 91.75 128 SER B O 1
ATOM 2286 N N . ARG B 1 129 ? -1.79 -10.664 8.32 1 95.81 129 ARG B N 1
ATOM 2287 C CA . ARG B 1 129 ? -1.039 -11.438 7.332 1 95.81 129 ARG B CA 1
ATOM 2288 C C . ARG B 1 129 ? -0.06 -10.547 6.57 1 95.81 129 ARG B C 1
ATOM 2290 O O . ARG B 1 129 ? 0.65 -11.016 5.68 1 95.81 129 ARG B O 1
ATOM 2297 N N . VAL B 1 130 ? -0.075 -9.266 6.961 1 96.06 130 VAL B N 1
ATOM 2298 C CA . VAL B 1 130 ? 0.631 -8.305 6.113 1 96.06 130 VAL B CA 1
ATOM 2299 C C . VAL B 1 130 ? 1.644 -7.523 6.949 1 96.06 130 VAL B C 1
ATOM 2301 O O . VAL B 1 130 ? 1.27 -6.82 7.891 1 96.06 130 VAL B O 1
ATOM 2304 N N . LEU B 1 131 ? 2.928 -7.668 6.574 1 91.56 131 LEU B N 1
ATOM 2305 C CA . LEU B 1 131 ? 3.971 -6.848 7.18 1 91.56 131 LEU B CA 1
ATOM 2306 C C . LEU B 1 131 ? 4.016 -5.465 6.539 1 91.56 131 LEU B C 1
ATOM 2308 O O . LEU B 1 131 ? 4.312 -4.473 7.211 1 91.56 131 LEU B O 1
ATOM 2312 N N . GLY B 1 132 ? 3.777 -5.402 5.262 1 95.25 132 GLY B N 1
ATOM 2313 C CA . GLY B 1 132 ? 3.744 -4.18 4.473 1 95.25 132 GLY B CA 1
ATOM 2314 C C . GLY B 1 132 ? 3.234 -4.395 3.061 1 95.25 132 GLY B C 1
ATOM 2315 O O . GLY B 1 132 ? 3.205 -5.527 2.57 1 95.25 132 GLY B O 1
ATOM 2316 N N . LEU B 1 133 ? 2.787 -3.283 2.467 1 96.5 133 LEU B N 1
ATOM 2317 C CA . LEU B 1 133 ? 2.326 -3.311 1.083 1 96.5 133 LEU B CA 1
ATOM 2318 C C . LEU B 1 133 ? 2.979 -2.197 0.272 1 96.5 133 LEU B C 1
ATOM 2320 O O . LEU B 1 133 ? 3.123 -1.072 0.757 1 96.5 133 LEU B O 1
ATOM 2324 N N . ILE B 1 134 ? 3.4 -2.533 -0.866 1 95.56 134 ILE B N 1
ATOM 2325 C CA . ILE B 1 134 ? 3.787 -1.587 -1.907 1 95.56 134 ILE B CA 1
ATOM 2326 C C . ILE B 1 134 ? 2.797 -1.663 -3.066 1 95.56 134 ILE B C 1
ATOM 2328 O O . ILE B 1 134 ? 2.756 -2.66 -3.793 1 95.56 134 ILE B O 1
ATOM 2332 N N . LEU B 1 135 ? 2 -0.658 -3.162 1 95.94 135 LEU B N 1
ATOM 2333 C CA . LEU B 1 135 ? 0.923 -0.606 -4.145 1 95.94 135 LEU B CA 1
ATOM 2334 C C . LEU B 1 135 ? 1.216 0.438 -5.219 1 95.94 135 LEU B C 1
ATOM 2336 O O . LEU B 1 135 ? 1.375 1.622 -4.91 1 95.94 135 LEU B O 1
ATOM 2340 N N . ILE B 1 136 ? 1.24 -0.088 -6.418 1 92.88 136 ILE B N 1
ATOM 2341 C CA . ILE B 1 136 ? 1.643 0.79 -7.512 1 92.88 136 ILE B CA 1
ATOM 2342 C C . ILE B 1 136 ? 0.445 1.065 -8.422 1 92.88 136 ILE B C 1
ATOM 2344 O O . ILE B 1 136 ? -0.162 0.136 -8.953 1 92.88 136 ILE B O 1
ATOM 2348 N N . HIS B 1 137 ? 0.11 2.377 -8.555 1 88.19 137 HIS B N 1
ATOM 2349 C CA . HIS B 1 137 ? -0.969 2.822 -9.43 1 88.19 137 HIS B CA 1
ATOM 2350 C C . HIS B 1 137 ? -2.248 2.033 -9.172 1 88.19 137 HIS B C 1
ATOM 2352 O O . HIS B 1 137 ? -2.74 1.333 -10.062 1 88.19 137 HIS B O 1
ATOM 2358 N N . PRO B 1 138 ? -2.662 2.217 -7.918 1 83.62 138 PRO B N 1
ATOM 2359 C CA . PRO B 1 138 ? -3.891 1.459 -7.66 1 83.62 138 PRO B CA 1
ATOM 2360 C C . PRO B 1 138 ? -5.07 1.945 -8.5 1 83.62 138 PRO B C 1
ATOM 2362 O O . PRO B 1 138 ? -5.285 3.154 -8.625 1 83.62 138 PRO B O 1
ATOM 2365 N N . THR B 1 139 ? -5.273 1.344 -9.719 1 67.38 139 THR B N 1
ATOM 2366 C CA . THR B 1 139 ? -6.324 1.784 -10.625 1 67.38 139 THR B CA 1
ATOM 2367 C C . THR B 1 139 ? -7.602 0.973 -10.414 1 67.38 139 THR B C 1
ATOM 2369 O O . THR B 1 139 ? -7.543 -0.178 -9.977 1 67.38 139 THR B O 1
ATOM 2372 N N . SER B 1 140 ? -8.719 1.686 -10.008 1 54.31 140 SER B N 1
ATOM 2373 C CA . SER B 1 140 ? -9.922 0.885 -10.195 1 54.31 140 SER B CA 1
ATOM 2374 C C . SER B 1 140 ? -10.086 0.471 -11.656 1 54.31 140 SER B C 1
ATOM 2376 O O . SER B 1 140 ? -10.602 -0.612 -11.945 1 54.31 140 SER B O 1
ATOM 2378 N N . THR B 1 141 ? -10.172 1.547 -12.609 1 46.53 141 THR B N 1
ATOM 2379 C CA . THR B 1 141 ? -10.586 1.3 -13.992 1 46.53 141 THR B CA 1
ATOM 2380 C C . THR B 1 141 ? -9.367 1.169 -14.906 1 46.53 141 THR B C 1
ATOM 2382 O O . THR B 1 141 ? -8.305 1.724 -14.617 1 46.53 141 THR B O 1
ATOM 2385 N N . VAL B 1 142 ? -9.156 0.13 -15.875 1 38 142 VAL B N 1
ATOM 2386 C CA . VAL B 1 142 ? -8.156 -0.263 -16.859 1 38 142 VAL B CA 1
ATOM 2387 C C . VAL B 1 142 ? -7.438 0.977 -17.391 1 38 142 VAL B C 1
ATOM 2389 O O . VAL B 1 142 ? -6.207 1.025 -17.422 1 38 142 VAL B O 1
ATOM 2392 N N . ALA B 1 143 ? -7.863 1.756 -18.516 1 35.84 143 ALA B N 1
ATOM 2393 C CA . ALA B 1 143 ? -7.266 2.348 -19.703 1 35.84 143 ALA B CA 1
ATOM 2394 C C . ALA B 1 143 ? -6.512 3.629 -19.359 1 35.84 143 ALA B C 1
ATOM 2396 O O . ALA B 1 143 ? -5.496 3.943 -19.984 1 35.84 143 ALA B O 1
ATOM 2397 N N . GLY B 1 144 ? -6.961 4.625 -18.672 1 38.38 144 GLY B N 1
ATOM 2398 C CA . GLY B 1 144 ? -6.484 5.992 -18.812 1 38.38 144 GLY B CA 1
ATOM 2399 C C . GLY B 1 144 ? -5.262 6.289 -17.969 1 38.38 144 GLY B C 1
ATOM 2400 O O . GLY B 1 144 ? -4.641 7.34 -18.109 1 38.38 144 GLY B O 1
ATOM 2401 N N . VAL B 1 145 ? -5.027 5.934 -16.844 1 39.25 145 VAL B N 1
ATOM 2402 C CA . VAL B 1 145 ? -4.051 6.371 -15.859 1 39.25 145 VAL B CA 1
ATOM 2403 C C . VAL B 1 145 ? -2.65 5.941 -16.281 1 39.25 145 VAL B C 1
ATOM 2405 O O . VAL B 1 145 ? -1.654 6.391 -15.711 1 39.25 145 VAL B O 1
ATOM 2408 N N . MET B 1 146 ? -2.32 5.09 -17.125 1 40.91 146 MET B N 1
ATOM 2409 C CA . MET B 1 146 ? -1.013 4.52 -17.438 1 40.91 146 MET B CA 1
ATOM 2410 C C . MET B 1 146 ? -0.065 5.59 -17.969 1 40.91 146 MET B C 1
ATOM 2412 O O . MET B 1 146 ? 1.131 5.566 -17.672 1 40.91 146 MET B O 1
ATOM 2416 N N . GLU B 1 147 ? -0.542 6.5 -18.734 1 40.81 147 GLU B N 1
ATOM 2417 C CA . GLU B 1 147 ? 0.351 7.449 -19.406 1 40.81 147 GLU B CA 1
ATOM 2418 C C . GLU B 1 147 ? 1.031 8.367 -18.391 1 40.81 147 GLU B C 1
ATOM 2420 O O . GLU B 1 147 ? 2.223 8.656 -18.516 1 40.81 147 GLU B O 1
ATOM 2425 N N . THR B 1 148 ? 0.361 8.844 -17.469 1 37.78 148 THR B N 1
ATOM 2426 C CA . THR B 1 148 ? 0.893 9.844 -16.547 1 37.78 148 THR B CA 1
ATOM 2427 C C . THR B 1 148 ? 1.918 9.227 -15.602 1 37.78 148 THR B C 1
ATOM 2429 O O . THR B 1 148 ? 2.906 9.867 -15.242 1 37.78 148 THR B O 1
ATOM 2432 N N . ILE B 1 149 ? 1.799 8.156 -15.055 1 41.19 149 ILE B N 1
ATOM 2433 C CA . ILE B 1 149 ? 2.666 7.5 -14.086 1 41.19 149 ILE B CA 1
ATOM 2434 C C . ILE B 1 149 ? 4.035 7.234 -14.711 1 41.19 149 ILE B C 1
ATOM 2436 O O . ILE B 1 149 ? 5.066 7.457 -14.078 1 41.19 149 ILE B O 1
ATOM 2440 N N . LYS B 1 150 ? 4.148 6.68 -15.883 1 45.69 150 LYS B N 1
ATOM 2441 C CA . LYS B 1 150 ? 5.426 6.355 -16.516 1 45.69 150 LYS B CA 1
ATOM 2442 C C . LYS B 1 150 ? 6.336 7.574 -16.562 1 45.69 150 LYS B C 1
ATOM 2444 O O . LYS B 1 150 ? 7.547 7.461 -16.375 1 45.69 150 LYS B O 1
ATOM 2449 N N . ASP B 1 151 ? 5.727 8.633 -16.844 1 44.25 151 ASP B N 1
ATOM 2450 C CA . ASP B 1 151 ? 6.594 9.766 -17.156 1 44.25 151 ASP B CA 1
ATOM 2451 C C . ASP B 1 151 ? 7.062 10.461 -15.875 1 44.25 151 ASP B C 1
ATOM 2453 O O . ASP B 1 151 ? 8.164 11.008 -15.836 1 44.25 151 ASP B O 1
ATOM 2457 N N . LYS B 1 152 ? 6.219 10.523 -14.875 1 42.34 152 LYS B N 1
ATOM 2458 C CA . LYS B 1 152 ? 6.562 11.461 -13.805 1 42.34 152 LYS B CA 1
ATOM 2459 C C . LYS B 1 152 ? 6.969 10.719 -12.531 1 42.34 152 LYS B C 1
ATOM 2461 O O . LYS B 1 152 ? 7.809 11.195 -11.773 1 42.34 152 LYS B O 1
ATOM 2466 N N . VAL B 1 153 ? 6.352 9.648 -12.211 1 42.66 153 VAL B N 1
ATOM 2467 C CA . VAL B 1 153 ? 6.508 9.055 -10.883 1 42.66 153 VAL B CA 1
ATOM 2468 C C . VAL B 1 153 ? 7.535 7.93 -10.938 1 42.66 153 VAL B C 1
ATOM 2470 O O . VAL B 1 153 ? 8.383 7.812 -10.055 1 42.66 153 VAL B O 1
ATOM 2473 N N . LEU B 1 154 ? 7.43 7.098 -12 1 46.16 154 LEU B N 1
ATOM 2474 C CA . LEU B 1 154 ? 8.297 5.926 -12.07 1 46.16 154 LEU B CA 1
ATOM 2475 C C . LEU B 1 154 ? 9.758 6.32 -11.883 1 46.16 154 LEU B C 1
ATOM 2477 O O . LEU B 1 154 ? 10.484 5.668 -11.125 1 46.16 154 LEU B O 1
ATOM 2481 N N . PRO B 1 155 ? 10.133 7.344 -12.633 1 44.97 155 PRO B N 1
ATOM 2482 C CA . PRO B 1 155 ? 11.555 7.645 -12.469 1 44.97 155 PRO B CA 1
ATOM 2483 C C . PRO B 1 155 ? 11.93 7.98 -11.023 1 44.97 155 PRO B C 1
ATOM 2485 O O . PRO B 1 155 ? 13.086 7.848 -10.641 1 44.97 155 PRO B O 1
ATOM 2488 N N . LEU B 1 156 ? 11.031 8.523 -10.344 1 43.66 156 LEU B N 1
ATOM 2489 C CA . LEU B 1 156 ? 11.336 8.977 -8.992 1 43.66 156 LEU B CA 1
ATOM 2490 C C . LEU B 1 156 ? 11.328 7.801 -8.016 1 43.66 156 LEU B C 1
ATOM 2492 O O . LEU B 1 156 ? 12.039 7.824 -7.008 1 43.66 156 LEU B O 1
ATOM 2496 N N . LEU B 1 157 ? 10.406 7.023 -8.195 1 44.22 157 LEU B N 1
ATOM 2497 C CA . LEU B 1 157 ? 10.211 6.012 -7.164 1 44.22 157 LEU B CA 1
ATOM 2498 C C . LEU B 1 157 ? 10.922 4.715 -7.531 1 44.22 157 LEU B C 1
ATOM 2500 O O . LEU B 1 157 ? 11.281 3.928 -6.652 1 44.22 157 LEU B O 1
ATOM 2504 N N . ILE B 1 158 ? 10.922 4.277 -8.961 1 42.78 158 ILE B N 1
ATOM 2505 C CA . ILE B 1 158 ? 11.57 3.041 -9.391 1 42.78 158 ILE B CA 1
ATOM 2506 C C . ILE B 1 158 ? 12.875 3.367 -10.109 1 42.78 158 ILE B C 1
ATOM 2508 O O . ILE B 1 158 ? 12.898 4.18 -11.039 1 42.78 158 ILE B O 1
ATOM 2512 N N . PRO B 1 159 ? 14.078 3.146 -9.602 1 38.5 159 PRO B N 1
ATOM 2513 C CA . PRO B 1 159 ? 15.242 3.293 -10.477 1 38.5 159 PRO B CA 1
ATOM 2514 C C . PRO B 1 159 ? 14.961 2.867 -11.914 1 38.5 159 PRO B C 1
ATOM 2516 O O . PRO B 1 159 ? 14.07 2.045 -12.148 1 38.5 159 PRO B O 1
ATOM 2519 N N . SER B 1 160 ? 15.586 3.613 -12.945 1 37.72 160 SER B N 1
ATOM 2520 C CA . SER B 1 160 ? 15.461 3.434 -14.391 1 37.72 160 SER B CA 1
ATOM 2521 C C . SER B 1 160 ? 15.281 1.964 -14.75 1 37.72 160 SER B C 1
ATOM 2523 O O . SER B 1 160 ? 14.789 1.643 -15.836 1 37.72 160 SER B O 1
ATOM 2525 N N . PHE B 1 161 ? 15.859 1.152 -14.062 1 33.25 161 PHE B N 1
ATOM 2526 C CA . PHE B 1 161 ? 15.891 -0.259 -14.43 1 33.25 161 PHE B CA 1
ATOM 2527 C C . PHE B 1 161 ? 14.5 -0.874 -14.328 1 33.25 161 PHE B C 1
ATOM 2529 O O . PHE B 1 161 ? 14.234 -1.922 -14.922 1 33.25 161 PHE B O 1
ATOM 2536 N N . PHE B 1 162 ? 13.648 -0.334 -13.555 1 35.34 162 PHE B N 1
ATOM 2537 C CA . PHE B 1 162 ? 12.344 -0.964 -13.391 1 35.34 162 PHE B CA 1
ATOM 2538 C C . PHE B 1 162 ? 11.398 -0.551 -14.516 1 35.34 162 PHE B C 1
ATOM 2540 O O . PHE B 1 162 ? 10.32 -1.13 -14.672 1 35.34 162 PHE B O 1
ATOM 2547 N N . TYR B 1 163 ? 11.555 0.594 -15.211 1 35.19 163 TYR B N 1
ATOM 2548 C CA . TYR B 1 163 ? 10.789 0.971 -16.391 1 35.19 163 TYR B CA 1
ATOM 2549 C C . TYR B 1 163 ? 11.711 1.229 -17.578 1 35.19 163 TYR B C 1
ATOM 2551 O O . TYR B 1 163 ? 12.305 2.305 -17.688 1 35.19 163 TYR B O 1
ATOM 2559 N N . PRO B 1 164 ? 12.227 0.181 -18.25 1 31.53 164 PRO B N 1
ATOM 2560 C CA . PRO B 1 164 ? 12.984 0.525 -19.453 1 31.53 164 PRO B CA 1
ATOM 2561 C C . PRO B 1 164 ? 12.203 1.427 -20.406 1 31.53 164 PRO B C 1
ATOM 2563 O O . PRO B 1 164 ? 10.969 1.408 -20.422 1 31.53 164 PRO B O 1
ATOM 2566 N N . ALA B 1 165 ? 12.836 2.539 -20.797 1 33.31 165 ALA B N 1
ATOM 2567 C CA . ALA B 1 165 ? 12.328 3.355 -21.891 1 33.31 165 ALA B CA 1
ATOM 2568 C C . ALA B 1 165 ? 11.594 2.498 -22.922 1 33.31 165 ALA B C 1
ATOM 2570 O O . ALA B 1 165 ? 12.047 1.403 -23.266 1 33.31 165 ALA B O 1
ATOM 2571 N N . HIS B 1 166 ? 10.328 2.445 -22.859 1 31.27 166 HIS B N 1
ATOM 2572 C CA . HIS B 1 166 ? 9.727 1.82 -24.031 1 31.27 166 HIS B CA 1
ATOM 2573 C C . HIS B 1 166 ? 10.516 2.141 -25.297 1 31.27 166 HIS B C 1
ATOM 2575 O O . HIS B 1 166 ? 11.008 3.258 -25.469 1 31.27 166 HIS B O 1
ATOM 2581 N N . PRO B 1 167 ? 10.898 1.163 -26.047 1 29.2 167 PRO B N 1
ATOM 2582 C CA . PRO B 1 167 ? 11.531 1.361 -27.359 1 29.2 167 PRO B CA 1
ATOM 2583 C C . PRO B 1 167 ? 10.805 2.396 -28.203 1 29.2 167 PRO B C 1
ATOM 2585 O O . PRO B 1 167 ? 11.344 2.842 -29.234 1 29.2 167 PRO B O 1
ATOM 2588 N N . ARG B 1 168 ? 9.555 2.578 -28.047 1 29.38 168 ARG B N 1
ATOM 2589 C CA . ARG B 1 168 ? 9.078 3.424 -29.141 1 29.38 168 ARG B CA 1
ATOM 2590 C C . ARG B 1 168 ? 9.672 4.824 -29.031 1 29.38 168 ARG B C 1
ATOM 2592 O O . ARG B 1 168 ? 9.422 5.672 -29.891 1 29.38 168 ARG B O 1
ATOM 2599 N N . ASP B 1 169 ? 10.023 5.184 -27.766 1 25.03 169 ASP B N 1
ATOM 2600 C CA . ASP B 1 169 ? 10.578 6.531 -27.859 1 25.03 169 ASP B CA 1
ATOM 2601 C C . ASP B 1 169 ? 12 6.5 -28.422 1 25.03 169 ASP B C 1
ATOM 2603 O O . ASP B 1 169 ? 12.734 7.484 -28.297 1 25.03 169 ASP B O 1
ATOM 2607 N N . ILE B 1 170 ? 12.406 5.293 -28.875 1 21.3 170 ILE B N 1
ATOM 2608 C CA . ILE B 1 170 ? 13.453 5.547 -29.859 1 21.3 170 ILE B CA 1
ATOM 2609 C C . ILE B 1 170 ? 12.828 5.941 -31.188 1 21.3 170 ILE B C 1
ATOM 2611 O O . ILE B 1 170 ? 11.844 5.344 -31.625 1 21.3 170 ILE B O 1
#

InterPro domains:
  IPR004142 NDRG [PF03096] (10-154)
  IPR004142 NDRG [PTHR11034] (4-155)
  IPR029058 Alpha/Beta hydrolase fold [G3DSA:3.40.50.1820] (1-166)
  IPR029058 Alpha/Beta hydrolase fold [SSF53474] (26-141)

Foldseek 3Di:
DDWDWDWFQDDQQGTKIKTKQADLVVQVQAAEEEEEEAPLAFQCLCVLVCPPPVNVVNNHRYMYIGIGQPPNDDVHDDDDPPDDHDDLLSLLVVVVRVCVVSVHQAHEYEYEASGLSSVVSNCVVPVRRYPYYDYHHPHPDPDDPVVPCLVPPCVPPPPCSSPPDPVVVD/DDWDWDWFQDDQQGTKIKTKDDDLVVQVQAAEEEEEEAPLAFQCLCVLVCPPPVNVVNNHRYMYIGIGQPPNDDVHDDDDPPDDHTDLLSLLVVVVRVCVVSVHQAHEYEYEASGLSSVVSNCVVPVRRYPYYDYHHPHPDPDDPVPPCVVPPCVPPPPCSSPPDDVVVD

Nearest PDB structures (foldseek):
  6zmm-assembly1_A  TM=9.654E-01  e=6.155E-14  Homo sapiens
  6l4g-assembly1_B  TM=9.357E-01  e=1.247E-13  Homo sapiens
  2xmr-assembly3_C  TM=8.270E-01  e=7.462E-14  Homo sapiens
  6zmm-assembly1_B  TM=8.197E-01  e=1.954E-13  Homo sapiens
  2xms-assembly1_A-2  TM=7.889E-01  e=9.119E-13  Homo sapiens

Solvent-accessible surface area (backbone atoms only — not comparable to full-atom values): 18455 Å² total; per-residue (Å²): 132,67,70,47,78,45,75,40,82,37,94,75,57,45,61,36,43,34,34,36,36,59,60,67,88,63,35,91,82,33,48,39,35,38,36,29,37,31,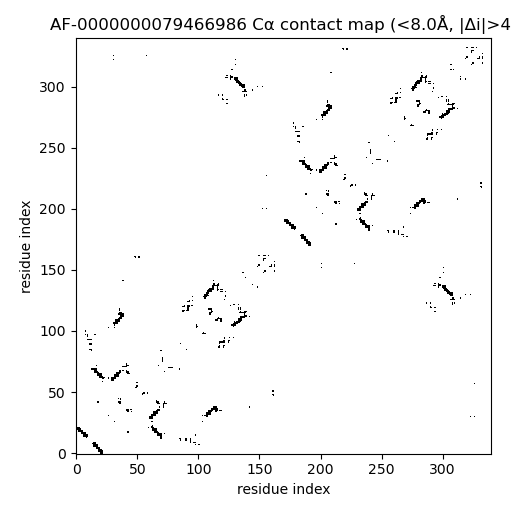84,94,42,26,54,62,69,53,44,63,53,58,66,31,76,91,26,50,71,57,49,74,47,26,27,40,38,23,32,22,59,74,76,34,43,86,85,43,63,79,75,58,90,83,63,72,80,59,53,58,60,49,54,11,54,41,50,56,53,52,28,55,77,68,72,46,73,54,26,35,36,39,17,30,24,47,15,11,44,23,48,41,42,23,37,70,75,41,19,87,37,28,56,26,37,40,26,35,36,28,32,88,71,87,81,76,67,60,68,60,44,63,72,64,46,39,63,72,75,37,62,63,77,65,59,64,74,60,67,74,82,99,133,68,70,48,78,44,76,40,82,36,93,75,57,44,60,36,43,34,33,35,37,59,58,69,88,62,35,92,82,32,49,39,34,38,37,30,36,31,84,93,40,24,56,64,67,52,44,61,53,57,65,31,78,90,28,49,71,57,51,74,46,26,27,38,38,24,31,23,59,74,77,34,42,86,84,42,64,80,75,58,90,82,65,70,79,60,54,58,62,48,53,11,55,40,49,56,53,51,30,57,77,67,72,46,73,54,26,35,37,40,16,29,24,48,14,12,44,24,48,41,42,22,36,71,76,40,20,87,36,28,57,26,37,40,27,35,36,28,33,86,72,88,80,76,66,63,69,61,44,62,72,63,44,38,64,74,75,38,61,63,80,67,58,63,76,60,67,76,82,99

Secondary structure (DSSP, 8-state):
-PEEEEEEEETTTEEEEEEEES-GGGGGGSEEEEEEPPTT--GGGGHHHHHSGGGHHHHHTEEEEEEEPTT-STTPPPPPTT--PPPHHHHHHHHHHHHHHTT---EEEEEETHHHHHHHHHHHH-GGGEEEEEEE---SSSSSSHHHHHHHTHHHHS-GGGS---GGG-/-PEEEEEEEETTTEEEEEEEES-STTGGGSEEEEEEPPTT--GGGGHHHHHSGGGHHHHHTEEEEEEEPTT-STTPPPPPTT--PPPHHHHHHHHHHHHHHTT---EEEEEETHHHHHHHHHHHH-GGGEEEEEEE---SSSSSSHHHHHHHTHHHHS-GGGS---GGG-

Radius of gyration: 20.07 Å; Cα contacts (8 Å, |Δi|>4): 678; chains: 2; bounding box: 43×51×56 Å